Protein AF-A0A1E4RCQ0-F1 (afdb_monomer)

Mean predicted aligned error: 15.98 Å

Foldseek 3Di:
DCVVVLVVQCVVPCVPPVWSLVSVLVVDDDPLNVVSVPDPCRVPDPLVVSLVSCPVPPDLCNLVVLVVVLQPLACPVPQLVVSLVVLVVSLVVLVVVQVVCVSNVRDHPVVCPDQQNSVVSSLVRYDPVLNCQQQVPHHRPDGPVVSSVSRVVVPPPPPPDDPVRVVVVVVVVVVVVVVVVVVVVVVVVVVVVVVVVVVVVVPD

Radius of gyration: 33.23 Å; Cα contacts (8 Å, |Δi|>4): 106; chains: 1; bounding box: 76×45×106 Å

InterPro domains:
  IPR005162 Retrotransposon-derived protein PEG10, N-terminal capsid-like domain [PF03732] (26-95)

Solvent-accessible surface area (backbone atoms only — not comparable to full-atom values): 11959 Å² total; per-residue (Å²): 120,71,67,60,57,49,52,58,46,46,76,67,42,36,86,77,64,78,41,49,39,63,58,51,49,74,74,42,63,69,70,60,26,55,51,57,74,76,43,95,44,79,84,41,54,56,69,59,52,52,45,52,52,40,68,71,75,44,64,89,57,48,62,60,50,52,49,51,56,55,77,68,49,54,30,86,90,50,54,65,55,55,39,50,54,50,50,54,51,50,53,50,52,50,56,55,46,42,72,45,20,76,75,62,78,46,85,63,62,72,91,63,68,45,67,67,57,44,42,51,50,54,49,71,19,43,54,68,80,57,33,50,72,59,27,77,84,76,64,61,89,63,56,65,72,54,47,54,47,61,52,40,65,70,62,50,70,63,89,86,58,61,71,72,51,53,55,46,49,54,50,48,56,51,49,51,54,54,50,53,54,54,53,53,52,54,53,55,53,53,53,52,52,54,57,53,52,65,63,60,68,72,79,114

Sequence (204 aa):
MWILNVDNIIERTVKYYGNPYWVVLSLLKGEAERWLTRTSYQNASWHRIRESIVRRYVSSDYGLTLRREWNNLHQGRYSIYEYNMYTKKLLGKINVYEKFASKVGYTSLNLWLDENLIKRHYIMGLEEDYYLAVTDGVECPHPLEKIFKITGNRDMPQMGLSHRKWMSELELKGKSKSNRNRNRNRNRNRNRNRKRNRKRTKFY

Secondary structure (DSSP, 8-state):
-THHHHHHHHHHHHHHHS-HHHHHHHH--THHHHHHHTSS-TT--HHHHHHHHHHHHS-TTHHHHHHHHHHT---TTS-HHHHHHHHHHHHHHHHHHHHHHHHHT----GGG--HHHHHHHHHHTS-HHHHHHHHTTT---S-HHHHHHHHHHHS---TT--HHHHHHHHHHHHHHHHHHHHHHHHHHHHHHHHHHHHHHTT--

Structure (mmCIF, N/CA/C/O backbone):
data_AF-A0A1E4RCQ0-F1
#
_entry.id   AF-A0A1E4RCQ0-F1
#
loop_
_atom_site.group_PDB
_atom_site.id
_atom_site.type_symbol
_atom_site.label_atom_id
_atom_site.label_alt_id
_atom_site.label_comp_id
_atom_site.label_asym_id
_atom_site.label_entity_id
_atom_site.label_seq_id
_atom_site.pdbx_PDB_ins_code
_atom_site.Cartn_x
_atom_site.Cartn_y
_atom_site.Cartn_z
_atom_site.occupancy
_atom_site.B_iso_or_equiv
_atom_site.auth_seq_id
_atom_site.auth_comp_id
_atom_site.auth_asym_id
_atom_site.auth_atom_id
_atom_site.pdbx_PDB_model_num
ATOM 1 N N . MET A 1 1 ? 1.210 -5.424 -7.095 1.00 57.41 1 MET A N 1
ATOM 2 C CA . MET A 1 1 ? 1.755 -4.593 -8.191 1.00 57.41 1 MET A CA 1
ATOM 3 C C . MET A 1 1 ? 2.857 -5.401 -8.867 1.00 57.41 1 MET A C 1
ATOM 5 O O . MET A 1 1 ? 3.831 -5.729 -8.206 1.00 57.41 1 MET A O 1
ATOM 9 N N . TRP A 1 2 ? 2.662 -5.817 -10.120 1.00 67.38 2 TRP A N 1
ATOM 10 C CA . TRP A 1 2 ? 3.501 -6.813 -10.813 1.00 67.38 2 TRP A CA 1
ATOM 11 C C . TRP A 1 2 ? 4.934 -6.332 -11.102 1.00 67.38 2 TRP A C 1
ATOM 13 O O . TRP A 1 2 ? 5.862 -7.130 -11.132 1.00 67.38 2 TRP A O 1
ATOM 23 N N . ILE A 1 3 ? 5.137 -5.022 -11.218 1.00 66.00 3 ILE A N 1
ATOM 24 C CA . ILE A 1 3 ? 6.435 -4.422 -11.538 1.00 66.00 3 ILE A CA 1
ATOM 25 C C . ILE A 1 3 ? 7.494 -4.564 -10.428 1.00 66.00 3 ILE A C 1
ATOM 27 O O . ILE A 1 3 ? 8.682 -4.586 -10.723 1.00 66.00 3 ILE A O 1
ATOM 31 N N . LEU A 1 4 ? 7.086 -4.750 -9.165 1.00 64.56 4 LEU A N 1
ATOM 32 C CA . LEU A 1 4 ? 8.018 -5.091 -8.079 1.00 64.56 4 LEU A CA 1
ATOM 33 C C . LEU A 1 4 ? 8.523 -6.537 -8.185 1.00 64.56 4 LEU A C 1
ATOM 35 O O . LEU A 1 4 ? 9.650 -6.828 -7.796 1.00 64.56 4 LEU A O 1
ATOM 39 N N . ASN A 1 5 ? 7.712 -7.442 -8.744 1.00 70.75 5 ASN A N 1
ATOM 40 C CA . ASN A 1 5 ? 8.187 -8.785 -9.072 1.00 70.75 5 ASN A CA 1
ATOM 41 C C . ASN A 1 5 ? 9.190 -8.724 -10.228 1.00 70.75 5 ASN A C 1
ATOM 43 O O . ASN A 1 5 ? 10.167 -9.463 -10.208 1.00 70.75 5 ASN A O 1
ATOM 47 N N . VAL A 1 6 ? 8.987 -7.817 -11.189 1.00 70.25 6 VAL A N 1
ATOM 48 C CA . VAL A 1 6 ? 9.946 -7.570 -12.275 1.00 70.25 6 VAL A C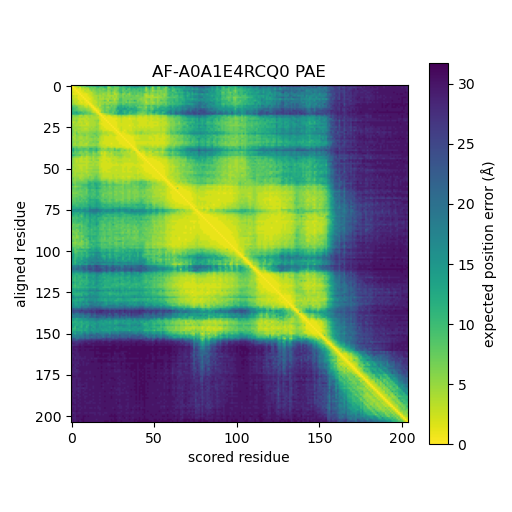A 1
ATOM 49 C C . VAL A 1 6 ? 11.262 -7.004 -11.728 1.00 70.25 6 VAL A C 1
ATOM 51 O O . VAL A 1 6 ? 12.306 -7.539 -12.081 1.00 70.25 6 VAL A O 1
ATOM 54 N N . ASP A 1 7 ? 11.226 -6.020 -10.815 1.00 72.75 7 ASP A N 1
ATOM 55 C CA . ASP A 1 7 ? 12.424 -5.503 -10.117 1.00 72.75 7 ASP A CA 1
ATOM 56 C C . ASP A 1 7 ? 13.220 -6.655 -9.457 1.00 72.75 7 ASP A C 1
ATOM 58 O O . ASP A 1 7 ? 14.408 -6.825 -9.729 1.00 72.75 7 ASP A O 1
ATOM 62 N N . ASN A 1 8 ? 12.552 -7.508 -8.667 1.00 75.62 8 ASN A N 1
ATOM 63 C CA . ASN A 1 8 ? 13.186 -8.650 -7.989 1.00 75.62 8 ASN A CA 1
ATOM 64 C C . ASN A 1 8 ? 13.766 -9.696 -8.954 1.00 75.62 8 ASN A C 1
ATOM 66 O O . ASN A 1 8 ? 14.801 -10.300 -8.668 1.00 75.62 8 ASN A O 1
ATOM 70 N N . ILE A 1 9 ? 13.082 -9.966 -10.070 1.00 78.38 9 ILE A N 1
ATOM 71 C CA . ILE A 1 9 ? 13.565 -10.921 -11.071 1.00 78.38 9 ILE A CA 1
ATOM 72 C C . ILE A 1 9 ? 14.803 -10.345 -11.753 1.00 78.38 9 ILE A C 1
ATOM 74 O O . ILE A 1 9 ? 15.819 -11.027 -11.800 1.00 78.38 9 ILE A O 1
ATOM 78 N N . ILE A 1 10 ? 14.760 -9.082 -12.180 1.00 77.44 10 ILE A N 1
ATOM 79 C CA . ILE A 1 10 ? 15.872 -8.390 -12.845 1.00 77.44 10 ILE A CA 1
ATOM 80 C C . ILE A 1 10 ? 17.123 -8.351 -11.972 1.00 77.44 10 ILE A C 1
ATOM 82 O O . ILE A 1 10 ? 18.204 -8.676 -12.462 1.00 77.44 10 ILE A O 1
ATOM 86 N N . GLU A 1 11 ? 16.995 -8.029 -10.682 1.00 75.75 11 GLU A N 1
ATOM 87 C CA . GLU A 1 11 ? 18.129 -8.049 -9.745 1.00 75.75 11 GLU A CA 1
ATOM 88 C C . GLU A 1 11 ? 18.811 -9.426 -9.675 1.00 75.75 11 GLU A C 1
ATOM 90 O O . GLU A 1 11 ? 20.030 -9.516 -9.501 1.00 75.75 11 GLU A O 1
ATOM 95 N N . ARG A 1 12 ? 18.044 -10.509 -9.855 1.00 76.38 12 ARG A N 1
ATOM 96 C CA . ARG A 1 12 ? 18.546 -11.889 -9.817 1.00 76.38 12 ARG A CA 1
ATOM 97 C C . ARG A 1 12 ? 19.059 -12.386 -11.167 1.00 76.38 12 ARG A C 1
ATOM 99 O O . ARG A 1 12 ? 20.006 -13.167 -11.186 1.00 76.38 12 ARG A O 1
ATOM 106 N N . THR A 1 13 ? 18.457 -11.968 -12.281 1.00 74.00 13 THR A N 1
ATOM 107 C CA . THR A 1 13 ? 18.717 -12.551 -13.609 1.00 74.00 13 THR A CA 1
ATOM 108 C C . THR A 1 13 ? 19.579 -11.695 -14.527 1.00 74.00 13 THR A C 1
ATOM 110 O O . THR A 1 13 ? 20.232 -12.260 -15.400 1.00 74.00 13 THR A O 1
ATOM 113 N N . VAL A 1 14 ? 19.687 -10.375 -14.338 1.00 67.81 14 VAL A N 1
ATOM 114 C CA . VAL A 1 14 ? 20.529 -9.530 -15.218 1.00 67.81 14 VAL A CA 1
ATOM 115 C C . VAL A 1 14 ? 21.993 -9.967 -15.218 1.00 67.81 14 VAL A C 1
ATOM 117 O O . VAL A 1 14 ? 22.639 -9.903 -16.261 1.00 67.81 14 VAL A O 1
ATOM 120 N N . LYS A 1 15 ? 22.488 -10.511 -14.097 1.00 68.25 15 LYS A N 1
ATOM 121 C CA . LYS A 1 15 ? 23.837 -11.097 -14.007 1.00 68.25 15 LYS A CA 1
ATOM 122 C C . LYS A 1 15 ? 24.081 -12.235 -15.010 1.00 68.25 15 LYS A C 1
ATOM 124 O O . LYS A 1 15 ? 25.227 -12.476 -15.359 1.00 68.25 15 LYS A O 1
ATOM 129 N N . TYR A 1 16 ? 23.024 -12.909 -15.466 1.00 65.56 16 TYR A N 1
ATOM 130 C CA . TYR A 1 16 ? 23.096 -14.076 -16.351 1.00 65.56 16 TYR A CA 1
ATOM 131 C C . TYR A 1 16 ? 22.657 -13.779 -17.789 1.00 65.56 16 TYR A C 1
ATOM 133 O O . TYR A 1 16 ? 23.158 -14.400 -18.718 1.00 65.56 16 TYR A O 1
ATOM 141 N N . TYR A 1 17 ? 21.737 -12.831 -17.986 1.00 63.06 17 TYR A N 1
ATOM 142 C CA . TYR A 1 17 ? 21.175 -12.514 -19.307 1.00 63.06 17 TYR A CA 1
ATOM 143 C C . TYR A 1 17 ? 21.857 -11.329 -20.004 1.00 63.06 17 TYR A C 1
ATOM 145 O O . TYR A 1 17 ? 21.567 -11.058 -21.168 1.00 63.06 17 TYR A O 1
ATOM 153 N N . GLY A 1 18 ? 22.728 -10.590 -19.308 1.00 71.00 18 GLY A N 1
ATOM 154 C CA . GLY A 1 18 ? 23.515 -9.478 -19.856 1.00 71.00 18 GLY A CA 1
ATOM 155 C C . GLY A 1 18 ? 22.715 -8.212 -20.192 1.00 71.00 18 GLY A C 1
ATOM 156 O O . GLY A 1 18 ? 23.258 -7.115 -20.103 1.00 71.00 18 GLY A O 1
ATOM 157 N N . ASN A 1 19 ? 21.423 -8.328 -20.523 1.00 82.44 19 ASN A N 1
ATOM 158 C CA . ASN A 1 19 ? 20.580 -7.205 -20.917 1.00 82.44 19 ASN A CA 1
ATOM 159 C C . ASN A 1 19 ? 19.181 -7.259 -20.258 1.00 82.44 19 ASN A C 1
ATOM 161 O O . ASN A 1 19 ? 18.440 -8.229 -20.455 1.00 82.44 19 ASN A O 1
ATOM 165 N N . PRO A 1 20 ? 18.780 -6.215 -19.504 1.00 83.69 20 PRO A N 1
ATOM 166 C CA . PRO A 1 20 ? 17.484 -6.163 -18.828 1.00 83.69 20 PRO A CA 1
ATOM 167 C C . PRO A 1 20 ? 16.285 -6.157 -19.786 1.00 83.69 20 PRO A C 1
ATOM 169 O O . PRO A 1 20 ? 15.208 -6.598 -19.391 1.00 83.69 20 PRO A O 1
ATOM 172 N N . TYR A 1 21 ? 16.445 -5.704 -21.034 1.00 86.69 21 TYR A N 1
ATOM 173 C CA . TYR A 1 21 ? 15.373 -5.685 -22.030 1.00 86.69 21 TYR A CA 1
ATOM 174 C C . TYR A 1 21 ? 14.791 -7.079 -22.281 1.00 86.69 21 TYR A C 1
ATOM 176 O O . TYR A 1 21 ? 13.578 -7.259 -22.197 1.00 86.69 21 TYR A O 1
ATOM 184 N N . TRP A 1 22 ? 15.648 -8.073 -22.532 1.00 85.31 22 TRP A N 1
ATOM 185 C CA . TRP A 1 22 ? 15.212 -9.439 -22.836 1.00 85.31 22 TRP A CA 1
ATOM 186 C C . TRP A 1 22 ? 14.525 -10.101 -21.645 1.00 85.31 22 TRP A C 1
ATOM 188 O O . TRP A 1 22 ? 13.509 -10.776 -21.808 1.00 85.31 22 TRP A O 1
ATOM 198 N N . VAL A 1 23 ? 15.034 -9.840 -20.437 1.00 84.94 23 VAL A N 1
ATOM 199 C CA . VAL A 1 23 ? 14.410 -10.306 -19.195 1.00 84.94 23 VAL A CA 1
ATOM 200 C C . VAL A 1 23 ? 13.004 -9.728 -19.072 1.00 84.94 23 VAL A C 1
ATOM 202 O O . VAL A 1 23 ? 12.052 -10.482 -18.898 1.00 84.94 23 VAL A O 1
ATOM 205 N N . VAL A 1 24 ? 12.844 -8.410 -19.217 1.00 85.25 24 VAL A N 1
ATOM 206 C CA . VAL A 1 24 ? 11.529 -7.761 -19.128 1.00 85.25 24 VAL A CA 1
ATOM 207 C C . VAL A 1 24 ? 10.592 -8.289 -20.204 1.00 85.25 24 VAL A C 1
ATOM 209 O O . VAL A 1 24 ? 9.465 -8.651 -19.884 1.00 85.25 24 VAL A O 1
ATOM 212 N N . LEU A 1 25 ? 11.054 -8.373 -21.454 1.00 86.12 25 LEU A N 1
ATOM 213 C CA . LEU A 1 25 ? 10.245 -8.838 -22.575 1.00 86.12 25 LEU A CA 1
ATOM 214 C C . LEU A 1 25 ? 9.676 -10.238 -22.320 1.00 86.12 25 LEU A C 1
ATOM 216 O O . LEU A 1 25 ? 8.486 -10.439 -22.531 1.00 86.12 25 LEU A O 1
ATOM 220 N N . SER A 1 26 ? 10.479 -11.154 -21.767 1.00 84.94 26 SER A N 1
ATOM 221 C CA . SER A 1 26 ? 10.030 -12.511 -21.413 1.00 84.94 26 SER A CA 1
ATOM 222 C C . SER A 1 26 ? 8.959 -12.562 -20.311 1.00 84.94 26 SER A C 1
ATOM 224 O O . SER A 1 26 ? 8.233 -13.549 -20.191 1.00 84.94 26 SER A O 1
ATOM 226 N N . LEU A 1 27 ? 8.853 -11.507 -19.494 1.00 83.81 27 LEU A N 1
ATOM 227 C CA . LEU A 1 27 ? 7.888 -11.403 -18.396 1.00 83.81 27 LEU A CA 1
ATOM 228 C C . LEU A 1 27 ? 6.578 -10.725 -18.819 1.00 83.81 27 LEU A C 1
ATOM 230 O O . LEU A 1 27 ? 5.570 -10.857 -18.120 1.00 83.81 27 LEU A O 1
ATOM 234 N N . LEU A 1 28 ? 6.582 -9.983 -19.929 1.00 84.19 28 LEU A N 1
ATOM 235 C CA . LEU A 1 28 ? 5.386 -9.339 -20.466 1.00 84.19 28 LEU A CA 1
ATOM 236 C C . LEU A 1 28 ? 4.590 -10.314 -21.327 1.00 84.19 28 LEU A C 1
ATOM 238 O O . LEU A 1 28 ? 5.132 -11.237 -21.919 1.00 84.19 28 LEU A O 1
ATOM 242 N N . LYS A 1 29 ? 3.278 -10.085 -21.410 1.00 83.00 29 LYS A N 1
ATOM 243 C CA . LYS A 1 29 ? 2.391 -10.808 -22.325 1.00 83.00 29 LYS A CA 1
ATOM 244 C C . LYS A 1 29 ? 1.436 -9.839 -23.009 1.00 83.00 29 LYS A C 1
ATOM 246 O O . LYS A 1 29 ? 1.039 -8.825 -22.426 1.00 83.00 29 LYS A O 1
ATOM 251 N N . GLY A 1 30 ? 1.028 -10.167 -24.231 1.00 88.38 30 GLY A N 1
ATOM 252 C CA . GLY A 1 30 ? -0.100 -9.517 -24.902 1.00 88.38 30 GLY A CA 1
ATOM 253 C C . GLY A 1 30 ? 0.189 -8.080 -25.346 1.00 88.38 30 GLY A C 1
ATOM 254 O O . GLY A 1 30 ? 1.049 -7.839 -26.189 1.00 88.38 30 GLY A O 1
ATOM 255 N N . GLU A 1 31 ? -0.584 -7.102 -24.864 1.00 86.50 31 GLU A N 1
ATOM 256 C CA . GLU A 1 31 ? -0.406 -5.693 -25.261 1.00 86.50 31 GLU A CA 1
ATOM 257 C C . GLU A 1 31 ? 0.922 -5.108 -24.761 1.00 86.50 31 GLU A C 1
ATOM 259 O O . GLU A 1 31 ? 1.602 -4.400 -25.504 1.00 86.50 31 GLU A O 1
ATOM 264 N N . ALA A 1 32 ? 1.330 -5.452 -23.536 1.00 84.56 32 ALA A N 1
ATOM 265 C CA . ALA A 1 32 ? 2.554 -4.929 -22.939 1.00 84.56 32 ALA A CA 1
ATOM 266 C C . ALA A 1 32 ? 3.816 -5.413 -23.657 1.00 84.56 32 ALA A C 1
ATOM 268 O O . ALA A 1 32 ? 4.734 -4.628 -23.890 1.00 84.56 32 ALA A O 1
ATOM 269 N N . GLU A 1 33 ? 3.820 -6.678 -24.068 1.00 88.81 33 GLU A N 1
ATOM 270 C CA . GLU A 1 33 ? 4.873 -7.272 -24.889 1.00 88.81 33 GLU A CA 1
ATOM 271 C C . GLU A 1 33 ? 4.953 -6.581 -26.256 1.00 88.81 33 GLU A C 1
ATOM 273 O O . GLU A 1 33 ? 6.000 -6.048 -26.624 1.00 88.81 33 GLU A O 1
ATOM 278 N N . ARG A 1 34 ? 3.819 -6.476 -26.969 1.00 90.12 34 ARG A N 1
ATOM 279 C CA . ARG A 1 34 ? 3.751 -5.801 -28.277 1.00 90.12 34 ARG A CA 1
ATOM 280 C C . ARG A 1 34 ? 4.237 -4.356 -28.204 1.00 90.12 34 ARG A C 1
ATOM 282 O O . ARG A 1 34 ? 4.975 -3.910 -29.078 1.00 90.12 34 ARG A O 1
ATOM 289 N N . TRP A 1 35 ? 3.862 -3.623 -27.162 1.00 91.38 35 TRP A N 1
ATOM 290 C CA . TRP A 1 35 ? 4.359 -2.267 -26.951 1.00 91.38 35 TRP A CA 1
ATOM 291 C C . TRP A 1 35 ? 5.883 -2.229 -26.739 1.00 91.38 35 TRP A C 1
ATOM 293 O O . TRP A 1 35 ? 6.563 -1.423 -27.380 1.00 91.38 35 TRP A O 1
ATOM 303 N N . LEU A 1 36 ? 6.435 -3.119 -25.906 1.00 88.44 36 LEU A N 1
ATOM 304 C CA . LEU A 1 36 ? 7.876 -3.160 -25.636 1.00 88.44 36 LEU A CA 1
ATOM 305 C C . LEU A 1 36 ? 8.696 -3.575 -26.874 1.00 88.44 36 LEU A C 1
ATOM 307 O O . LEU A 1 36 ? 9.787 -3.057 -27.095 1.00 88.44 36 LEU A O 1
ATOM 311 N N . THR A 1 37 ? 8.168 -4.464 -27.724 1.00 88.56 37 THR A N 1
ATOM 312 C CA . THR A 1 37 ? 8.824 -4.838 -28.997 1.00 88.56 37 THR A CA 1
ATOM 313 C C . THR A 1 37 ? 8.855 -3.706 -30.022 1.00 88.56 37 THR A C 1
ATOM 315 O O . THR A 1 37 ? 9.773 -3.635 -30.831 1.00 88.56 37 THR A O 1
ATOM 318 N N . ARG A 1 38 ? 7.871 -2.799 -29.984 1.00 88.50 38 ARG A N 1
ATOM 319 C CA . ARG A 1 38 ? 7.764 -1.654 -30.907 1.00 88.50 38 ARG A CA 1
ATOM 320 C C . ARG A 1 38 ? 8.544 -0.430 -30.439 1.00 88.50 38 ARG A C 1
ATOM 322 O O . ARG A 1 38 ? 8.577 0.578 -31.137 1.00 88.50 38 ARG A O 1
ATOM 329 N N . THR A 1 39 ? 9.134 -0.492 -29.251 1.00 83.25 39 THR A N 1
ATOM 330 C CA . THR A 1 39 ? 9.911 0.599 -28.669 1.00 83.25 39 THR A CA 1
ATOM 331 C C . THR A 1 39 ? 11.401 0.274 -28.714 1.00 83.25 39 THR A C 1
ATOM 333 O O . THR A 1 39 ? 11.825 -0.862 -28.509 1.00 83.25 39 THR A O 1
ATOM 336 N N . SER A 1 40 ? 12.227 1.284 -28.984 1.00 81.38 40 SER A N 1
ATOM 337 C CA . SER A 1 40 ? 13.683 1.167 -29.137 1.00 81.38 40 SER A CA 1
ATOM 338 C C . SER A 1 40 ? 14.412 1.103 -27.784 1.00 81.38 40 SER A C 1
ATOM 340 O O . SER A 1 40 ? 15.320 1.882 -27.497 1.00 81.38 40 SER A O 1
ATOM 342 N N . TYR A 1 41 ? 14.014 0.154 -26.930 1.00 87.38 41 TYR A N 1
ATOM 343 C CA . TYR A 1 41 ? 14.587 -0.052 -25.593 1.00 87.38 41 TYR A CA 1
ATOM 344 C C . TYR A 1 41 ? 15.606 -1.194 -25.506 1.00 87.38 41 TYR A C 1
ATOM 346 O O . TYR A 1 41 ? 16.089 -1.483 -24.415 1.00 87.38 41 TYR A O 1
ATOM 354 N N . GLN A 1 42 ? 15.968 -1.820 -26.627 1.00 83.88 42 GLN A N 1
ATOM 355 C CA . GLN A 1 42 ? 16.894 -2.960 -26.654 1.00 83.88 42 GLN A CA 1
ATOM 356 C C . GLN A 1 42 ? 18.233 -2.669 -25.963 1.00 83.88 42 GLN A C 1
ATOM 358 O O . GLN A 1 42 ? 18.782 -3.559 -25.334 1.00 83.88 42 GLN A O 1
ATOM 363 N N . ASN A 1 43 ? 18.718 -1.425 -26.000 1.00 84.88 43 ASN A N 1
ATOM 364 C CA . ASN A 1 43 ? 19.963 -1.006 -25.338 1.00 84.88 43 ASN A CA 1
ATOM 365 C C . ASN A 1 43 ? 19.723 -0.096 -24.122 1.00 84.88 43 ASN A C 1
ATOM 367 O O . ASN A 1 43 ? 20.641 0.560 -23.631 1.00 84.88 43 ASN A O 1
ATOM 371 N N . ALA A 1 44 ? 18.478 0.015 -23.659 1.00 85.62 44 ALA A N 1
ATOM 372 C CA . ALA A 1 44 ? 18.139 0.882 -22.545 1.00 85.62 44 ALA A CA 1
ATOM 373 C C . ALA A 1 44 ? 18.467 0.215 -21.204 1.00 85.62 44 ALA A C 1
ATOM 375 O O . ALA A 1 44 ? 18.297 -0.989 -21.017 1.00 85.62 44 ALA A O 1
ATOM 376 N N . SER A 1 45 ? 18.890 1.026 -20.233 1.00 86.06 45 SER A N 1
ATOM 377 C CA . SER A 1 45 ? 19.036 0.565 -18.855 1.00 86.06 45 SER A CA 1
ATOM 378 C C . SER A 1 45 ? 17.683 0.134 -18.284 1.00 86.06 45 SER A C 1
ATOM 380 O O . SER A 1 45 ? 16.635 0.662 -18.673 1.00 86.06 45 SER A O 1
ATOM 382 N N . TRP A 1 46 ? 17.699 -0.775 -17.300 1.00 84.12 46 TRP A N 1
ATOM 383 C CA . TRP A 1 46 ? 16.475 -1.182 -16.601 1.00 84.12 46 TRP A CA 1
ATOM 384 C C . TRP A 1 46 ? 15.685 0.031 -16.098 1.00 84.12 46 TRP A C 1
ATOM 386 O O . TRP A 1 46 ? 14.477 0.100 -16.286 1.00 84.12 46 TRP A O 1
ATOM 396 N N . HIS A 1 47 ? 16.375 1.026 -15.540 1.00 82.81 47 HIS A N 1
ATOM 397 C CA . HIS A 1 47 ? 15.756 2.251 -15.042 1.00 82.81 47 HIS A CA 1
ATOM 398 C C . HIS A 1 47 ? 14.869 2.940 -16.094 1.00 82.81 47 HIS A C 1
ATOM 400 O O . HIS A 1 47 ? 13.714 3.257 -15.811 1.00 82.81 47 HIS A O 1
ATOM 406 N N . ARG A 1 48 ? 15.367 3.086 -17.328 1.00 84.56 48 ARG A N 1
ATOM 407 C CA . ARG A 1 48 ? 14.639 3.737 -18.427 1.00 84.56 48 ARG A CA 1
ATOM 408 C C . ARG A 1 48 ? 13.455 2.899 -18.924 1.00 84.56 48 ARG A C 1
ATOM 410 O O . ARG A 1 48 ? 12.393 3.447 -19.229 1.00 84.56 48 ARG A O 1
ATOM 417 N N . ILE A 1 49 ? 13.616 1.575 -18.985 1.00 86.12 49 ILE A N 1
ATOM 418 C CA . ILE A 1 49 ? 12.535 0.642 -19.350 1.00 86.12 49 ILE A CA 1
ATOM 419 C C . ILE A 1 49 ? 11.423 0.695 -18.296 1.00 86.12 49 ILE A C 1
ATOM 421 O O . ILE A 1 49 ? 10.249 0.868 -18.627 1.00 86.12 49 ILE A O 1
ATOM 425 N N . ARG A 1 50 ? 11.805 0.611 -17.019 1.00 81.31 50 ARG A N 1
ATOM 426 C CA . ARG A 1 50 ? 10.921 0.677 -15.851 1.00 81.31 50 ARG A CA 1
ATOM 427 C C . ARG A 1 50 ? 10.107 1.962 -15.833 1.00 81.31 50 ARG A C 1
ATOM 429 O O . ARG A 1 50 ? 8.886 1.896 -15.743 1.00 81.31 50 ARG A O 1
ATOM 436 N N . GLU A 1 51 ? 10.762 3.114 -15.958 1.00 81.25 51 GLU A N 1
ATOM 437 C CA . GLU A 1 51 ? 10.098 4.419 -16.033 1.00 81.25 51 GLU A CA 1
ATOM 438 C C . GLU A 1 51 ? 9.047 4.460 -17.151 1.00 81.25 51 GLU A C 1
ATOM 440 O O . GLU A 1 51 ? 7.919 4.899 -16.931 1.00 81.25 51 GLU A O 1
ATOM 445 N N . SER A 1 52 ? 9.384 3.936 -18.328 1.00 84.56 52 SER A N 1
ATOM 446 C CA . SER A 1 52 ? 8.495 3.959 -19.493 1.00 84.56 52 SER A CA 1
ATOM 447 C C . SER A 1 52 ? 7.278 3.042 -19.328 1.00 84.56 52 SER A C 1
ATOM 449 O O . SER A 1 52 ? 6.162 3.434 -19.671 1.00 84.56 52 SER A O 1
ATOM 451 N N . ILE A 1 53 ? 7.464 1.849 -18.747 1.00 82.94 53 ILE A N 1
ATOM 452 C CA . ILE A 1 53 ? 6.357 0.947 -18.380 1.00 82.94 53 ILE A CA 1
ATOM 453 C C . ILE A 1 53 ? 5.420 1.655 -17.400 1.00 82.94 53 ILE A C 1
ATOM 455 O O . ILE A 1 53 ? 4.200 1.589 -17.530 1.00 82.94 53 ILE A O 1
ATOM 459 N N . VAL A 1 54 ? 5.978 2.359 -16.423 1.00 77.88 54 VAL A N 1
ATOM 460 C CA . VAL A 1 54 ? 5.194 2.977 -15.348 1.00 77.88 54 VAL A CA 1
ATOM 461 C C . VAL A 1 54 ? 4.392 4.143 -15.864 1.00 77.88 54 VAL A C 1
ATOM 463 O O . VAL A 1 54 ? 3.188 4.168 -15.647 1.00 77.88 54 VAL A O 1
ATOM 466 N N . ARG A 1 55 ? 5.018 5.035 -16.633 1.00 78.38 55 ARG A N 1
ATOM 467 C CA . ARG A 1 55 ? 4.313 6.141 -17.287 1.00 78.38 55 ARG A CA 1
ATOM 468 C C . ARG A 1 55 ? 3.161 5.664 -18.169 1.00 78.38 55 ARG A C 1
ATOM 470 O O . ARG A 1 55 ? 2.184 6.385 -18.324 1.00 78.38 55 ARG A O 1
ATOM 477 N N . ARG A 1 56 ? 3.268 4.462 -18.746 1.00 83.06 56 ARG A N 1
ATOM 478 C CA . ARG A 1 56 ? 2.227 3.889 -19.604 1.00 83.06 56 ARG A CA 1
ATOM 479 C C . ARG A 1 56 ? 1.095 3.213 -18.831 1.00 83.06 56 ARG A C 1
ATOM 481 O O . ARG A 1 56 ? -0.057 3.363 -19.218 1.00 83.06 56 ARG A O 1
ATOM 488 N N . TYR A 1 57 ? 1.412 2.429 -17.801 1.00 80.19 57 TYR A N 1
ATOM 489 C CA . TYR A 1 57 ? 0.439 1.542 -17.143 1.00 80.19 57 TYR A CA 1
ATOM 490 C C . TYR A 1 57 ? 0.005 2.000 -15.750 1.00 80.19 57 TYR A C 1
ATOM 492 O O . TYR A 1 57 ? -0.945 1.449 -15.195 1.00 80.19 57 TYR A O 1
ATOM 500 N N . VAL A 1 58 ? 0.687 2.980 -15.163 1.00 76.31 58 VAL A N 1
ATOM 501 C CA . VAL A 1 58 ? 0.297 3.603 -13.899 1.00 76.31 58 VAL A CA 1
ATOM 502 C C . VAL A 1 58 ? -0.221 4.995 -14.215 1.00 76.31 58 VAL A C 1
ATOM 504 O O . VAL A 1 58 ? 0.503 5.827 -14.753 1.00 76.31 58 VAL A O 1
ATOM 507 N N . SER A 1 59 ? -1.486 5.245 -13.876 1.00 77.25 59 SER A N 1
ATOM 508 C CA . SER A 1 59 ? -2.070 6.579 -14.017 1.00 77.25 59 SER A CA 1
ATOM 509 C C . SER A 1 59 ? -1.241 7.604 -13.238 1.00 77.25 59 SER A C 1
ATOM 511 O O . SER A 1 59 ? -0.868 7.348 -12.089 1.00 77.25 59 SER A O 1
ATOM 513 N N . SER A 1 60 ? -0.994 8.772 -13.838 1.00 75.81 60 SER A N 1
ATOM 514 C CA . SER A 1 60 ? -0.347 9.910 -13.167 1.00 75.81 60 SER A CA 1
ATOM 515 C C . SER A 1 60 ? -1.058 10.295 -11.871 1.00 75.81 60 SER A C 1
ATOM 517 O O . SER A 1 60 ? -0.422 10.701 -10.901 1.00 75.81 60 SER A O 1
ATOM 519 N N . ASP A 1 61 ? -2.371 10.080 -11.832 1.00 81.06 61 ASP A N 1
ATOM 520 C CA . ASP A 1 61 ? -3.236 10.480 -10.727 1.00 81.06 61 ASP A CA 1
ATOM 521 C C . ASP A 1 61 ? -3.406 9.358 -9.697 1.00 81.06 61 ASP A C 1
ATOM 523 O O . ASP A 1 61 ? -4.174 9.486 -8.740 1.00 81.06 61 ASP A O 1
ATOM 527 N N . TYR A 1 62 ? -2.700 8.235 -9.860 1.00 82.88 62 TYR A N 1
ATOM 528 C CA . TYR A 1 62 ? -2.812 7.099 -8.950 1.00 82.88 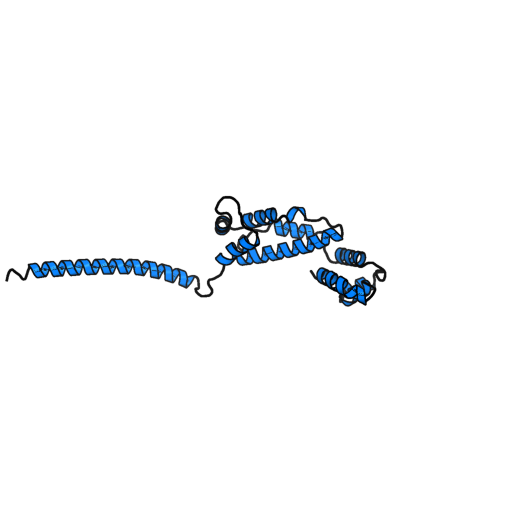62 TYR A CA 1
ATOM 529 C C . TYR A 1 62 ? -2.400 7.476 -7.519 1.00 82.88 62 TYR A C 1
ATOM 531 O O . TYR A 1 62 ? -3.090 7.110 -6.570 1.00 82.88 62 TYR A O 1
ATOM 539 N N . GLY A 1 63 ? -1.355 8.297 -7.350 1.00 82.06 63 GLY A N 1
ATOM 540 C CA . GLY A 1 63 ? -0.973 8.833 -6.038 1.00 82.06 63 GLY A CA 1
ATOM 541 C C . GLY A 1 63 ? -2.071 9.696 -5.402 1.00 82.06 63 GLY A C 1
ATOM 542 O O . GLY A 1 63 ? -2.395 9.524 -4.227 1.00 82.06 63 GLY A O 1
ATOM 543 N N . LEU A 1 64 ? -2.714 10.571 -6.188 1.00 83.62 64 LEU A N 1
ATOM 544 C CA . LEU A 1 64 ? -3.858 11.375 -5.733 1.00 83.62 64 LEU A CA 1
ATOM 545 C C . LEU A 1 64 ? -5.064 10.502 -5.371 1.00 83.62 64 LEU A C 1
ATOM 547 O O . LEU A 1 64 ? -5.758 10.784 -4.396 1.00 83.62 64 LEU A O 1
ATOM 551 N N . THR A 1 65 ? -5.291 9.429 -6.127 1.00 87.06 65 THR A N 1
ATOM 552 C CA . THR A 1 65 ? -6.355 8.452 -5.865 1.00 87.06 65 THR A CA 1
ATOM 553 C C . THR A 1 65 ? -6.123 7.752 -4.530 1.00 87.06 65 THR A C 1
ATOM 555 O O . THR A 1 65 ? -7.018 7.741 -3.689 1.00 87.06 65 THR A O 1
ATOM 558 N N . LEU A 1 66 ? -4.902 7.264 -4.283 1.00 87.81 66 LEU A N 1
ATOM 559 C CA . LEU A 1 66 ? -4.530 6.654 -3.004 1.00 87.81 66 LEU A CA 1
ATOM 560 C C . LEU A 1 66 ? -4.672 7.637 -1.835 1.00 87.81 66 LEU A C 1
ATOM 562 O O . LEU A 1 66 ? -5.164 7.257 -0.776 1.00 87.81 66 LEU A O 1
ATOM 566 N N . ARG A 1 67 ? -4.303 8.909 -2.030 1.00 84.06 67 ARG A N 1
ATOM 567 C CA . ARG A 1 67 ? -4.475 9.956 -1.012 1.00 84.06 67 ARG A CA 1
ATOM 568 C C . ARG A 1 67 ? -5.946 10.216 -0.691 1.00 84.06 67 ARG A C 1
ATOM 570 O O . ARG A 1 67 ? -6.296 10.366 0.474 1.00 84.06 67 ARG A O 1
ATOM 577 N N . ARG A 1 68 ? -6.814 10.265 -1.704 1.00 87.31 68 ARG A N 1
ATOM 578 C CA . ARG A 1 68 ? -8.264 10.411 -1.497 1.00 87.31 68 ARG A CA 1
ATOM 579 C C . ARG A 1 68 ? -8.850 9.189 -0.791 1.00 87.31 68 ARG A C 1
ATOM 581 O O . ARG A 1 68 ? -9.614 9.364 0.151 1.00 87.31 68 ARG A O 1
ATOM 588 N N . GLU A 1 69 ? -8.463 7.977 -1.199 1.00 89.25 69 GLU A N 1
ATOM 589 C CA . GLU A 1 69 ? -8.852 6.736 -0.509 1.00 89.25 69 GLU A CA 1
ATOM 590 C C . GLU A 1 69 ? -8.421 6.762 0.965 1.00 89.25 69 GLU A C 1
ATOM 592 O O . GLU A 1 69 ? -9.204 6.376 1.828 1.00 89.25 69 GLU A O 1
ATOM 597 N N . TRP A 1 70 ? -7.210 7.248 1.257 1.00 89.69 70 TRP A N 1
ATOM 598 C CA . TRP A 1 70 ? -6.702 7.376 2.622 1.00 89.69 70 TRP A CA 1
ATOM 599 C C . TRP A 1 70 ? -7.484 8.407 3.432 1.00 89.69 70 TRP A C 1
ATOM 601 O O . TRP A 1 70 ? -7.981 8.091 4.505 1.00 89.69 70 TRP A O 1
ATOM 611 N N . ASN A 1 71 ? -7.666 9.621 2.915 1.00 86.62 71 ASN A N 1
ATOM 612 C CA . ASN A 1 71 ? -8.361 10.686 3.642 1.00 86.62 71 ASN A CA 1
ATOM 613 C C . ASN A 1 71 ? -9.827 10.349 3.944 1.00 86.62 71 ASN A C 1
ATOM 615 O O . ASN A 1 71 ? -10.347 10.774 4.969 1.00 86.62 71 ASN A O 1
ATOM 619 N N . ASN A 1 72 ? -10.468 9.564 3.078 1.00 88.75 72 ASN A N 1
ATOM 620 C CA . ASN A 1 72 ? -11.848 9.113 3.254 1.00 88.75 72 ASN A CA 1
ATOM 621 C C . ASN A 1 72 ? -11.950 7.797 4.047 1.00 88.75 72 ASN A C 1
ATOM 623 O O . ASN A 1 72 ? -13.036 7.223 4.159 1.00 88.75 72 ASN A O 1
ATOM 627 N N . LEU A 1 73 ? -10.834 7.277 4.564 1.00 88.94 73 LEU A N 1
ATOM 628 C CA . LEU A 1 73 ? -10.801 6.035 5.321 1.00 88.94 73 LEU A CA 1
ATOM 629 C C . LEU A 1 73 ? -11.410 6.239 6.712 1.00 88.94 73 LEU A C 1
ATOM 631 O O . LEU A 1 73 ? -10.820 6.867 7.583 1.00 88.94 73 LEU A O 1
ATOM 635 N N . HIS A 1 74 ? -12.567 5.633 6.928 1.00 90.50 74 HIS A N 1
ATOM 636 C CA . HIS A 1 74 ? -13.302 5.615 8.188 1.00 90.50 74 HIS A CA 1
ATOM 637 C C . HIS A 1 74 ? -13.996 4.254 8.311 1.00 90.50 74 HIS A C 1
ATOM 639 O O . HIS A 1 74 ? -14.322 3.637 7.292 1.00 90.50 74 HIS A O 1
ATOM 645 N N . GLN A 1 75 ? -14.181 3.762 9.535 1.00 85.12 75 GLN A N 1
ATOM 646 C CA . GLN A 1 75 ? -14.821 2.475 9.799 1.00 85.12 75 GLN A CA 1
ATOM 647 C C . GLN A 1 75 ? -16.265 2.499 9.292 1.00 85.12 75 GLN A C 1
ATOM 649 O O . GLN A 1 75 ? -16.685 1.581 8.590 1.00 85.12 75 GLN A O 1
ATOM 654 N N . GLY A 1 76 ? -17.000 3.584 9.554 1.00 85.31 76 GLY A N 1
ATOM 655 C CA . GLY A 1 76 ? -18.350 3.779 9.030 1.00 85.31 76 GLY A CA 1
ATOM 656 C C . GLY A 1 76 ? -19.259 2.599 9.375 1.00 85.31 76 GLY A C 1
ATOM 657 O O . GLY A 1 76 ? -19.479 2.317 10.538 1.00 85.31 76 GLY A O 1
ATOM 658 N N . ARG A 1 77 ? -19.786 1.903 8.361 1.00 80.69 77 ARG A N 1
ATOM 659 C CA . ARG A 1 77 ? -20.655 0.721 8.545 1.00 80.69 77 ARG A CA 1
ATOM 660 C C . ARG A 1 77 ? -19.915 -0.620 8.468 1.00 80.69 77 ARG A C 1
ATOM 662 O O . ARG A 1 77 ? -20.562 -1.663 8.522 1.00 80.69 77 ARG A O 1
ATOM 669 N N . TYR A 1 78 ? -18.603 -0.605 8.248 1.00 81.25 78 TYR A N 1
ATOM 670 C CA . TYR A 1 78 ? -17.812 -1.823 8.106 1.00 81.25 78 TYR A CA 1
ATOM 671 C C . TYR A 1 78 ? -17.507 -2.431 9.475 1.00 81.25 78 TYR A C 1
ATOM 673 O O . TYR A 1 78 ? -17.318 -1.712 10.460 1.00 81.25 78 TYR A O 1
ATOM 681 N N . SER A 1 79 ? -17.402 -3.761 9.525 1.00 86.31 79 SER A N 1
ATOM 682 C CA . SER A 1 79 ? -16.838 -4.430 10.703 1.00 86.31 79 SER A CA 1
ATOM 683 C C . SER A 1 79 ? -15.400 -3.957 10.940 1.00 86.31 79 SER A C 1
ATOM 685 O O . SER A 1 79 ? -14.691 -3.580 9.996 1.00 86.31 79 SER A O 1
ATOM 687 N N . ILE A 1 80 ? -14.926 -3.994 12.187 1.00 85.25 80 ILE A N 1
ATOM 688 C CA . ILE A 1 80 ? -13.557 -3.559 12.477 1.00 85.25 80 ILE A CA 1
ATOM 689 C C . ILE A 1 80 ? -12.538 -4.517 11.833 1.00 85.25 80 ILE A C 1
ATOM 691 O O . ILE A 1 80 ? -11.455 -4.092 11.423 1.00 85.25 80 ILE A O 1
ATOM 695 N N . TYR A 1 81 ? -12.898 -5.789 11.624 1.00 84.44 81 TYR A N 1
ATOM 696 C CA . TYR A 1 81 ? -12.113 -6.717 10.806 1.00 84.44 81 TYR A CA 1
ATOM 697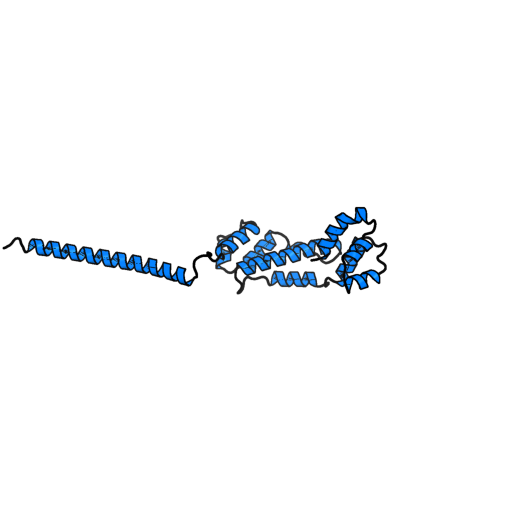 C C . TYR A 1 81 ? -11.944 -6.245 9.350 1.00 84.44 81 TYR A C 1
ATOM 699 O O . TYR A 1 81 ? -10.816 -6.188 8.847 1.00 84.44 81 TYR A O 1
ATOM 707 N N . GLU A 1 82 ? -13.038 -5.892 8.669 1.00 83.56 82 GLU A N 1
ATOM 708 C CA . GLU A 1 82 ? -13.000 -5.403 7.283 1.00 83.56 82 GLU A CA 1
ATOM 709 C C . GLU A 1 82 ? -12.241 -4.083 7.180 1.00 83.56 82 GLU A C 1
ATOM 711 O O . GLU A 1 82 ? -11.403 -3.919 6.288 1.00 83.56 82 GLU A O 1
ATOM 716 N N . TYR A 1 83 ? -12.467 -3.179 8.135 1.00 88.19 83 TYR A N 1
ATOM 717 C CA . TYR A 1 83 ? -11.749 -1.915 8.224 1.00 88.19 83 TYR A CA 1
ATOM 718 C C . TYR A 1 83 ? -10.237 -2.134 8.383 1.00 88.19 83 TYR A C 1
ATOM 720 O O . TYR A 1 83 ? -9.441 -1.557 7.637 1.00 88.19 83 TYR A O 1
ATOM 728 N N . ASN A 1 84 ? -9.820 -3.040 9.274 1.00 88.12 84 ASN A N 1
ATOM 729 C CA . ASN A 1 84 ? -8.416 -3.413 9.465 1.00 88.12 84 ASN A CA 1
ATOM 730 C C . ASN A 1 84 ? -7.792 -4.010 8.201 1.00 88.12 84 ASN A C 1
ATOM 732 O O . ASN A 1 84 ? -6.676 -3.645 7.816 1.00 88.12 84 ASN A O 1
ATOM 736 N N . MET A 1 85 ? -8.496 -4.941 7.555 1.00 86.06 85 MET A N 1
ATOM 737 C CA . MET A 1 85 ? -8.038 -5.581 6.321 1.00 86.06 85 MET A CA 1
ATOM 738 C C . MET A 1 85 ? -7.872 -4.560 5.194 1.00 86.06 85 MET A C 1
ATOM 740 O O . MET A 1 85 ? -6.835 -4.541 4.522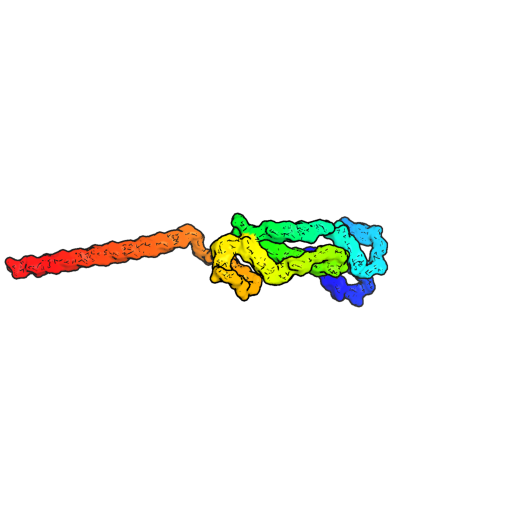 1.00 86.06 85 MET A O 1
ATOM 744 N N . TYR A 1 86 ? -8.856 -3.678 5.015 1.00 89.06 86 TYR A N 1
ATOM 745 C CA . TYR A 1 86 ? -8.806 -2.631 4.003 1.00 89.06 86 TYR A CA 1
ATOM 746 C C . TYR A 1 86 ? -7.684 -1.625 4.282 1.00 89.06 86 TYR A C 1
ATOM 748 O O . TYR A 1 86 ? -6.886 -1.344 3.387 1.00 89.06 86 TYR A O 1
ATOM 756 N N . THR A 1 87 ? -7.544 -1.173 5.531 1.00 89.44 87 THR A N 1
ATOM 757 C CA . THR A 1 87 ? -6.468 -0.268 5.963 1.00 89.44 87 THR A CA 1
ATOM 758 C C . THR A 1 87 ? -5.092 -0.856 5.654 1.00 89.44 87 THR A C 1
ATOM 760 O O . THR A 1 87 ? -4.271 -0.209 5.004 1.00 89.44 87 THR A O 1
ATOM 763 N N . LYS A 1 88 ? -4.840 -2.114 6.045 1.00 87.56 88 LYS A N 1
ATOM 764 C CA . LYS A 1 88 ? -3.568 -2.806 5.762 1.00 87.56 88 LYS A CA 1
ATOM 765 C C . LYS A 1 88 ? -3.297 -2.912 4.264 1.00 87.56 88 LYS A C 1
ATOM 767 O O . LYS A 1 88 ? -2.173 -2.684 3.818 1.00 87.56 88 LYS A O 1
ATOM 772 N N . LYS A 1 89 ? -4.324 -3.237 3.473 1.00 87.25 89 LYS A N 1
ATOM 773 C CA . LYS A 1 89 ? -4.215 -3.319 2.012 1.00 87.25 89 LYS A CA 1
ATOM 774 C C . LYS A 1 89 ? -3.881 -1.957 1.401 1.00 87.25 89 LYS A C 1
ATOM 776 O O . LYS A 1 89 ? -3.024 -1.894 0.520 1.00 87.25 89 LYS A O 1
ATOM 781 N N . LEU A 1 90 ? -4.526 -0.886 1.862 1.00 89.25 90 LEU A N 1
ATOM 782 C CA . LEU A 1 90 ? -4.295 0.476 1.387 1.00 89.25 90 LEU A CA 1
ATOM 783 C C . LEU A 1 90 ? -2.886 0.967 1.744 1.00 89.25 90 LEU A C 1
ATOM 785 O O . LEU A 1 90 ? -2.166 1.411 0.853 1.00 89.25 90 LEU A O 1
ATOM 789 N N . LEU A 1 91 ? -2.438 0.769 2.988 1.00 87.38 91 LEU A N 1
ATOM 790 C CA . LEU A 1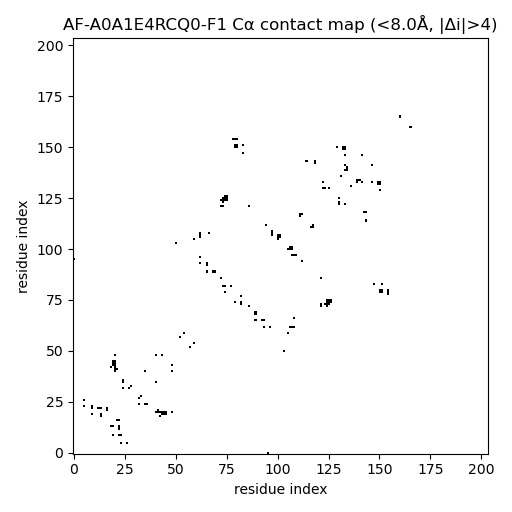 91 ? -1.053 1.036 3.398 1.00 87.38 91 LEU A CA 1
ATOM 791 C C . LEU A 1 91 ? -0.048 0.249 2.547 1.00 87.38 91 LEU A C 1
ATOM 793 O O . LEU A 1 91 ? 0.964 0.793 2.111 1.00 87.38 91 LEU A O 1
ATOM 797 N N . GLY A 1 92 ? -0.354 -1.013 2.230 1.00 84.62 92 GLY A N 1
ATOM 798 C CA . GLY A 1 92 ? 0.435 -1.817 1.299 1.00 84.62 92 GLY A CA 1
ATOM 799 C C . GLY A 1 92 ? 0.537 -1.188 -0.095 1.00 84.62 92 GLY A C 1
ATOM 800 O O . GLY A 1 92 ? 1.633 -1.114 -0.650 1.00 84.62 92 GLY A O 1
ATOM 801 N N . LYS A 1 93 ? -0.576 -0.690 -0.658 1.00 85.56 93 LYS A N 1
ATOM 802 C CA . LYS A 1 93 ? -0.571 0.024 -1.949 1.00 85.56 93 LYS A CA 1
ATOM 803 C C . LYS A 1 93 ? 0.260 1.311 -1.887 1.00 85.56 93 LYS A C 1
ATOM 805 O O . LYS A 1 93 ? 1.033 1.548 -2.813 1.00 85.56 93 LYS A O 1
ATOM 810 N N . ILE A 1 94 ? 0.114 2.110 -0.826 1.00 84.94 94 ILE A N 1
ATOM 811 C CA . ILE A 1 94 ? 0.840 3.378 -0.643 1.00 84.94 94 ILE A CA 1
ATOM 812 C C . ILE A 1 94 ? 2.343 3.116 -0.510 1.00 84.94 94 ILE A C 1
ATOM 814 O O . ILE A 1 94 ? 3.125 3.707 -1.245 1.00 84.94 94 ILE A O 1
ATOM 818 N N . ASN A 1 95 ? 2.757 2.157 0.323 1.00 81.94 95 ASN A N 1
ATOM 819 C CA . ASN A 1 95 ? 4.167 1.775 0.472 1.00 81.94 95 ASN A CA 1
ATOM 820 C C . ASN A 1 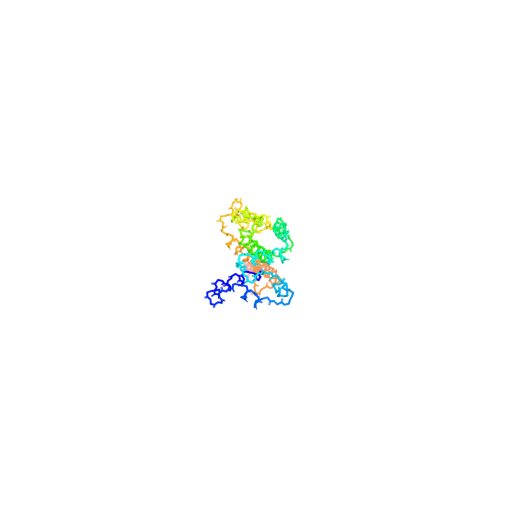95 ? 4.792 1.323 -0.852 1.00 81.94 95 ASN A C 1
ATOM 822 O O . ASN A 1 95 ? 5.943 1.636 -1.162 1.00 81.94 95 ASN A O 1
ATOM 826 N N . VAL A 1 96 ? 4.033 0.561 -1.639 1.00 79.81 96 VAL A N 1
ATOM 827 C CA . VAL A 1 96 ? 4.455 0.127 -2.970 1.00 79.81 96 VAL A CA 1
ATOM 828 C C . VAL A 1 96 ? 4.584 1.320 -3.920 1.00 79.81 96 VAL A C 1
ATOM 830 O O . VAL A 1 96 ? 5.575 1.387 -4.644 1.00 79.81 96 VAL A O 1
ATOM 833 N N . TYR A 1 97 ? 3.631 2.256 -3.898 1.00 81.44 97 TYR A N 1
ATOM 834 C CA . TYR A 1 97 ? 3.690 3.487 -4.683 1.00 81.44 97 TYR A CA 1
ATOM 835 C C . TYR A 1 97 ? 4.881 4.367 -4.282 1.00 81.44 97 TYR A C 1
ATOM 837 O O . TYR A 1 97 ? 5.599 4.799 -5.171 1.00 81.44 97 TYR A O 1
ATOM 845 N N . GLU A 1 98 ? 5.179 4.562 -2.994 1.00 77.88 98 GLU A N 1
ATOM 846 C CA . GLU A 1 98 ? 6.306 5.404 -2.545 1.00 77.88 98 GLU A CA 1
ATOM 847 C C . GLU A 1 98 ? 7.674 4.866 -2.964 1.00 77.88 98 GLU A C 1
ATOM 849 O O . GLU A 1 98 ? 8.522 5.599 -3.489 1.00 77.88 98 GLU A O 1
ATOM 854 N N . LYS A 1 99 ? 7.876 3.550 -2.829 1.00 76.06 99 LYS A N 1
ATOM 855 C CA . LYS A 1 99 ? 9.063 2.868 -3.377 1.00 76.06 99 LYS A CA 1
ATOM 856 C C . LYS A 1 99 ? 9.184 3.049 -4.893 1.00 76.06 99 LYS A C 1
ATOM 858 O O . LYS A 1 99 ? 10.266 2.881 -5.461 1.00 76.06 99 LYS A O 1
ATOM 863 N N . PHE A 1 100 ? 8.070 3.349 -5.553 1.00 72.88 100 PHE A N 1
ATOM 864 C CA . PHE A 1 100 ? 7.996 3.581 -6.982 1.00 72.88 100 PHE A CA 1
ATOM 865 C C . PHE A 1 100 ? 8.241 5.044 -7.361 1.00 72.88 100 PHE A C 1
ATOM 867 O O . PHE A 1 100 ? 9.099 5.313 -8.202 1.00 72.88 100 PHE A O 1
ATOM 874 N N . ALA A 1 101 ? 7.526 5.971 -6.723 1.00 72.81 101 ALA A N 1
ATOM 875 C CA . ALA A 1 101 ? 7.548 7.401 -6.997 1.00 72.81 101 ALA A CA 1
ATOM 876 C C . ALA A 1 101 ? 8.940 8.001 -6.779 1.00 72.81 101 ALA A C 1
ATOM 878 O O . ALA A 1 101 ? 9.444 8.705 -7.653 1.00 72.81 101 ALA A O 1
ATOM 879 N N . SER A 1 102 ? 9.610 7.599 -5.692 1.00 67.62 102 SER A N 1
ATOM 880 C CA . SER A 1 102 ? 10.993 7.990 -5.370 1.00 67.62 102 SER A CA 1
ATOM 881 C C . SER A 1 102 ? 12.014 7.681 -6.472 1.00 67.62 102 SER A C 1
ATOM 883 O O . SER A 1 102 ? 13.045 8.339 -6.551 1.00 67.62 102 SER A O 1
ATOM 885 N N . LYS A 1 103 ? 11.737 6.701 -7.341 1.00 66.25 103 LYS A N 1
ATOM 886 C CA . LYS A 1 103 ? 12.650 6.261 -8.407 1.00 66.25 103 LYS A CA 1
ATOM 887 C C . LYS A 1 103 ? 12.298 6.800 -9.796 1.00 66.25 103 LYS A C 1
ATOM 889 O O . LYS A 1 103 ? 13.076 6.577 -10.711 1.00 66.25 103 LYS A O 1
ATOM 894 N N . VAL A 1 104 ? 11.127 7.409 -9.988 1.00 65.38 104 VAL A N 1
ATOM 895 C CA . VAL A 1 104 ? 10.612 7.795 -11.324 1.00 65.38 104 VAL A CA 1
ATOM 896 C C . VAL A 1 104 ? 10.218 9.283 -11.380 1.00 65.38 104 VAL A C 1
ATOM 898 O O . VAL A 1 104 ? 9.681 9.757 -12.373 1.00 65.38 104 VAL A O 1
ATOM 901 N N . GLY A 1 105 ? 10.491 10.047 -10.316 1.00 64.00 105 GLY A N 1
ATOM 902 C CA . GLY A 1 105 ? 10.219 11.488 -10.269 1.00 64.00 105 GLY A CA 1
ATOM 903 C C . GLY A 1 105 ? 8.738 11.851 -10.120 1.00 64.00 105 GLY A C 1
ATOM 904 O O . GLY A 1 105 ? 8.372 13.004 -10.327 1.00 64.00 105 GLY A O 1
ATOM 905 N N . TYR A 1 106 ? 7.876 10.895 -9.757 1.00 67.94 106 TYR A N 1
ATOM 906 C CA . TYR A 1 106 ? 6.498 11.207 -9.369 1.00 67.94 106 TYR A CA 1
ATOM 907 C C . TYR A 1 106 ? 6.474 11.917 -8.017 1.00 67.94 106 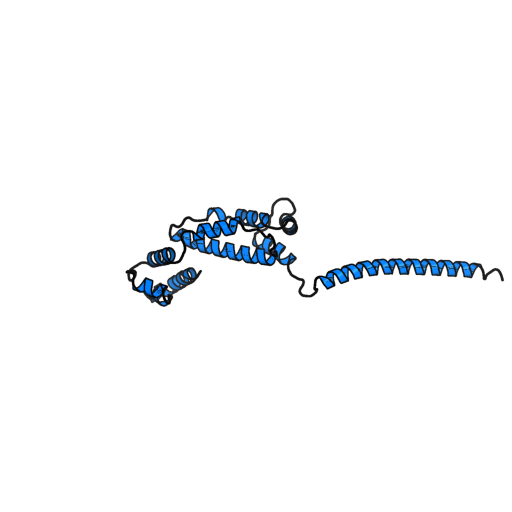TYR A C 1
ATOM 909 O O . TYR A 1 106 ? 7.334 11.688 -7.164 1.00 67.94 106 TYR A O 1
ATOM 917 N N . THR A 1 107 ? 5.444 12.737 -7.795 1.00 65.38 107 THR A N 1
ATOM 918 C CA . THR A 1 107 ? 5.215 13.370 -6.497 1.00 65.38 107 THR A CA 1
ATOM 919 C C . THR A 1 107 ? 5.060 12.291 -5.429 1.00 65.38 107 THR A C 1
ATOM 921 O O . THR A 1 107 ? 4.132 11.475 -5.463 1.00 65.38 107 THR A O 1
ATOM 924 N N . SER A 1 108 ? 6.012 12.283 -4.504 1.00 64.50 108 SER A N 1
ATOM 925 C CA . SER A 1 108 ? 6.026 11.403 -3.347 1.00 64.50 108 SER A CA 1
ATOM 926 C C . SER A 1 108 ? 4.954 11.830 -2.341 1.00 64.50 108 SER A C 1
ATOM 928 O O . SER A 1 108 ? 4.737 13.017 -2.093 1.00 64.50 108 SER A O 1
ATOM 930 N N . LEU A 1 109 ? 4.295 10.844 -1.742 1.00 67.12 109 LEU A N 1
ATOM 931 C CA . LEU A 1 109 ? 3.409 10.965 -0.588 1.00 67.12 109 LEU A CA 1
ATOM 932 C C . LEU A 1 109 ? 4.197 10.829 0.731 1.00 67.12 109 LEU A C 1
ATOM 934 O O . LEU A 1 109 ? 3.572 10.662 1.771 1.00 67.12 109 LEU A O 1
ATOM 938 N N . ASN A 1 110 ? 5.539 10.887 0.739 1.00 59.72 110 ASN A N 1
ATOM 939 C CA . ASN A 1 110 ? 6.386 10.565 1.906 1.00 59.72 110 ASN A CA 1
ATOM 940 C C . ASN A 1 110 ? 6.071 11.364 3.183 1.00 59.72 110 ASN A C 1
ATOM 942 O O . ASN A 1 110 ? 6.396 10.907 4.272 1.00 59.72 110 ASN A O 1
ATOM 946 N N . LEU A 1 111 ? 5.384 12.505 3.092 1.00 56.66 111 LEU A N 1
ATOM 947 C CA . LEU A 1 111 ? 4.897 13.238 4.270 1.00 56.66 111 LEU A CA 1
ATOM 948 C C . LEU A 1 111 ? 3.739 12.531 5.014 1.00 56.66 111 LEU A C 1
ATOM 950 O O . LEU A 1 111 ? 3.358 12.967 6.091 1.00 56.66 111 LEU A O 1
ATOM 954 N N . TRP A 1 112 ? 3.174 11.456 4.456 1.00 59.75 112 TRP A N 1
ATOM 955 C CA . TRP A 1 112 ? 1.941 10.800 4.920 1.00 59.75 112 TRP A CA 1
ATOM 956 C C . TRP A 1 112 ? 2.186 9.401 5.504 1.00 59.75 112 TRP A C 1
ATOM 958 O O . TRP A 1 112 ? 1.243 8.748 5.945 1.00 59.75 112 TRP A O 1
ATOM 968 N N . LEU A 1 113 ? 3.439 8.934 5.488 1.00 64.19 113 LEU A N 1
ATOM 969 C CA . LEU A 1 113 ? 3.830 7.596 5.937 1.00 64.19 113 LEU A CA 1
ATOM 970 C C . LEU A 1 113 ? 4.542 7.565 7.296 1.00 64.19 113 LEU A C 1
ATOM 972 O O . LEU A 1 113 ? 5.014 6.502 7.698 1.00 64.19 113 LEU A O 1
ATOM 976 N N . ASP A 1 114 ? 4.613 8.689 8.015 1.00 77.12 114 ASP A N 1
ATOM 977 C CA . ASP A 1 114 ? 5.025 8.651 9.421 1.00 77.12 114 ASP A CA 1
ATOM 978 C C . ASP A 1 114 ? 4.062 7.738 10.190 1.00 77.12 114 ASP A C 1
ATOM 980 O O . ASP A 1 114 ? 2.839 7.890 10.116 1.00 77.12 114 ASP A O 1
ATOM 984 N N . GLU A 1 115 ? 4.614 6.778 10.928 1.00 76.94 115 GLU A N 1
ATOM 985 C CA . GLU A 1 115 ? 3.839 5.825 11.711 1.00 76.94 115 GLU A CA 1
ATOM 986 C C . GLU A 1 115 ? 2.890 6.551 12.676 1.00 76.94 115 GLU A C 1
ATOM 988 O O . GLU A 1 115 ? 1.766 6.095 12.888 1.00 76.94 115 GLU A O 1
ATOM 993 N N . ASN A 1 116 ? 3.294 7.707 13.211 1.00 80.19 116 ASN A N 1
ATOM 994 C CA . ASN A 1 116 ? 2.454 8.502 14.106 1.00 80.19 116 ASN A CA 1
ATOM 995 C C . ASN A 1 116 ? 1.271 9.154 13.380 1.00 80.19 116 ASN A C 1
ATOM 997 O O . ASN A 1 116 ? 0.150 9.137 13.895 1.00 80.19 116 ASN A O 1
ATOM 1001 N N . LEU A 1 117 ? 1.477 9.659 12.161 1.00 80.06 117 LEU A N 1
ATOM 1002 C CA . LEU A 1 117 ? 0.391 10.179 11.325 1.00 80.06 117 LEU A CA 1
ATOM 1003 C C . LEU A 1 117 ? -0.565 9.061 10.898 1.00 80.06 117 LEU A C 1
ATOM 1005 O O . LEU A 1 117 ? -1.782 9.234 10.979 1.00 80.06 117 LEU A O 1
ATOM 1009 N N . ILE A 1 118 ? -0.026 7.897 10.518 1.00 83.81 118 ILE A N 1
ATOM 1010 C CA . ILE A 1 118 ? -0.825 6.717 10.165 1.00 83.81 118 ILE A CA 1
ATOM 1011 C C . ILE A 1 118 ? -1.691 6.286 11.351 1.00 83.81 118 ILE A C 1
ATOM 1013 O O . ILE A 1 118 ? -2.892 6.071 11.186 1.00 83.81 118 ILE A O 1
ATOM 1017 N N . LYS A 1 119 ? -1.095 6.182 12.547 1.00 85.06 119 LYS A N 1
ATOM 1018 C CA . LYS A 1 119 ? -1.811 5.843 13.784 1.00 85.06 119 LYS A CA 1
ATOM 1019 C C . LYS A 1 119 ? -2.929 6.829 14.055 1.00 85.06 119 LYS A C 1
ATOM 1021 O O . LYS A 1 119 ? -4.060 6.403 14.258 1.00 85.06 119 LYS A O 1
ATOM 1026 N N . ARG A 1 120 ? -2.624 8.128 14.035 1.00 83.44 120 ARG A N 1
ATOM 1027 C CA . ARG A 1 120 ? -3.603 9.180 14.318 1.00 83.44 120 ARG A CA 1
ATOM 1028 C C . ARG A 1 120 ? -4.792 9.093 13.370 1.00 83.44 120 ARG A C 1
ATOM 1030 O O . ARG A 1 120 ? -5.927 9.082 13.829 1.00 83.44 120 ARG A O 1
ATOM 1037 N N . HIS A 1 121 ? -4.526 8.963 12.073 1.00 85.12 121 HIS A N 1
ATOM 1038 C CA . HIS A 1 121 ? -5.571 8.880 11.055 1.00 85.12 121 HIS A CA 1
ATOM 1039 C C . HIS A 1 121 ? -6.423 7.617 11.196 1.00 85.12 121 HIS A C 1
ATOM 1041 O O . HIS A 1 121 ? -7.647 7.695 11.179 1.00 85.12 121 HIS A O 1
ATOM 1047 N N . TYR A 1 122 ? -5.790 6.460 11.407 1.00 87.69 122 TYR A N 1
ATOM 1048 C CA . TYR A 1 122 ? -6.508 5.209 11.648 1.00 87.69 122 TYR A CA 1
ATOM 1049 C C . TYR A 1 122 ? -7.381 5.288 12.911 1.00 87.69 122 TYR A C 1
ATOM 1051 O O . TYR A 1 122 ? -8.544 4.907 12.865 1.00 87.69 122 TYR A O 1
ATOM 1059 N N . ILE A 1 123 ? -6.850 5.818 14.020 1.00 86.75 123 ILE A N 1
ATOM 1060 C CA . ILE A 1 123 ? -7.584 5.961 15.286 1.00 86.75 123 ILE A CA 1
ATOM 1061 C C . ILE A 1 123 ? -8.783 6.901 15.120 1.00 86.75 123 ILE A C 1
ATOM 1063 O O . ILE A 1 123 ? -9.866 6.580 15.595 1.00 86.75 123 ILE A O 1
ATOM 1067 N N . MET A 1 124 ? -8.609 8.032 14.427 1.00 85.12 124 MET A N 1
ATOM 1068 C CA . MET A 1 124 ? -9.699 8.973 14.137 1.00 85.12 124 MET A CA 1
ATOM 1069 C C . MET A 1 124 ? -10.794 8.371 13.251 1.00 85.12 124 MET A C 1
ATOM 1071 O O . MET A 1 124 ? -11.928 8.839 13.281 1.00 85.12 124 MET A O 1
ATOM 1075 N N . GLY A 1 125 ? -10.460 7.357 12.453 1.00 85.12 125 GLY A N 1
ATOM 1076 C CA . GLY A 1 125 ? -11.418 6.648 11.616 1.00 85.12 125 GLY A CA 1
ATOM 1077 C C . GLY A 1 125 ? -12.203 5.552 12.341 1.00 85.12 125 GLY A C 1
ATOM 1078 O O . GLY A 1 125 ? -13.135 5.022 11.742 1.00 85.12 125 GLY A O 1
ATOM 1079 N N . LEU A 1 126 ? -11.854 5.192 13.581 1.00 86.31 126 LEU A N 1
ATOM 1080 C CA . LEU A 1 126 ? -12.555 4.162 14.355 1.00 86.31 126 LEU A CA 1
ATOM 1081 C C . LEU A 1 126 ? -13.904 4.657 14.885 1.00 86.31 126 LEU A C 1
ATOM 1083 O O . LEU A 1 126 ? -14.069 5.833 15.200 1.00 86.31 126 LEU A O 1
ATOM 1087 N N . GLU A 1 127 ? -14.846 3.733 15.070 1.00 85.56 127 GLU A N 1
ATOM 1088 C CA . GLU A 1 127 ? -16.017 3.995 15.908 1.00 85.56 127 GLU A CA 1
ATOM 1089 C C . GLU A 1 127 ? -15.618 4.194 17.381 1.00 85.56 127 GLU A C 1
ATOM 1091 O O . GLU A 1 127 ? -14.603 3.668 17.852 1.00 85.56 127 GLU A O 1
ATOM 1096 N N . GLU A 1 128 ? -16.450 4.934 18.117 1.00 82.69 128 GLU A N 1
ATOM 1097 C CA . GLU A 1 128 ? -16.191 5.385 19.491 1.00 82.69 128 GLU A CA 1
ATOM 1098 C C . GLU A 1 128 ? -15.806 4.234 20.442 1.00 82.69 128 GLU A C 1
ATOM 1100 O O . GLU A 1 128 ? -14.819 4.333 21.176 1.00 82.69 128 GLU A O 1
ATOM 1105 N N . ASP A 1 129 ? -16.495 3.093 20.350 1.00 79.94 129 ASP A N 1
ATOM 1106 C CA . ASP A 1 129 ? -16.244 1.910 21.186 1.00 79.94 129 ASP A CA 1
ATOM 1107 C C . ASP A 1 129 ? -14.828 1.325 21.012 1.00 79.94 129 ASP A C 1
ATOM 1109 O O . ASP A 1 129 ? -14.232 0.801 21.966 1.00 79.94 129 ASP A O 1
ATOM 1113 N N . TYR A 1 130 ? -14.275 1.396 19.796 1.00 81.69 130 TYR A N 1
ATOM 1114 C CA . TYR A 1 130 ? -12.920 0.935 19.477 1.00 81.69 130 TYR A CA 1
ATOM 1115 C C . TYR A 1 130 ? -11.879 2.023 19.725 1.00 81.69 130 TYR A C 1
ATOM 1117 O O . TYR A 1 130 ? -10.771 1.715 20.166 1.00 81.69 130 TYR A O 1
ATOM 1125 N N . TYR A 1 131 ? -12.234 3.287 19.493 1.00 81.56 131 TYR A N 1
ATOM 1126 C CA . TYR A 1 131 ? -11.397 4.436 19.820 1.00 81.56 131 TYR A CA 1
ATOM 1127 C C . TYR A 1 131 ? -11.040 4.459 21.313 1.00 81.56 131 TYR A C 1
ATOM 1129 O O . TYR A 1 131 ? -9.857 4.499 21.672 1.00 81.56 131 TYR A O 1
ATOM 1137 N N . LEU A 1 132 ? -12.048 4.354 22.187 1.00 77.12 132 LEU A N 1
ATOM 1138 C CA . LEU A 1 132 ? -11.862 4.363 23.642 1.00 77.12 132 LEU A CA 1
ATOM 1139 C C . LEU A 1 132 ? -11.024 3.170 24.117 1.00 77.12 132 LEU A C 1
ATOM 1141 O O . LEU A 1 132 ? -10.217 3.291 25.032 1.00 77.12 132 LEU A O 1
ATOM 1145 N N . ALA A 1 133 ? -11.154 2.026 23.443 1.00 76.00 133 ALA A N 1
ATOM 1146 C CA . ALA A 1 133 ? -10.389 0.818 23.747 1.00 76.00 133 ALA A CA 1
ATOM 1147 C C . ALA A 1 133 ? -8.885 0.937 23.485 1.00 76.00 133 ALA A C 1
ATOM 1149 O O . ALA A 1 133 ? -8.097 0.189 24.060 1.00 76.00 133 ALA A O 1
ATOM 1150 N N . VAL A 1 134 ? -8.508 1.795 22.540 1.00 78.94 134 VAL A N 1
ATOM 1151 C CA . VAL A 1 134 ? -7.141 1.910 22.024 1.00 78.94 134 VAL A CA 1
ATOM 1152 C C . VAL A 1 134 ? -6.399 3.085 22.657 1.00 78.94 134 VAL A C 1
ATOM 1154 O O . VAL A 1 134 ? -5.176 3.030 22.796 1.00 78.94 134 VAL A O 1
ATOM 1157 N N . THR A 1 135 ? -7.120 4.151 23.000 1.00 70.75 135 THR A N 1
ATOM 1158 C CA . THR A 1 135 ? -6.535 5.410 23.487 1.00 70.75 135 THR A CA 1
ATOM 1159 C C . THR A 1 135 ? -6.511 5.531 25.004 1.00 70.75 135 THR A C 1
ATOM 1161 O O . THR A 1 135 ? -5.789 6.388 25.507 1.00 70.75 135 THR A O 1
ATOM 1164 N N . ASP A 1 136 ? -7.295 4.715 25.718 1.00 62.09 136 ASP A N 1
ATOM 1165 C CA . ASP A 1 136 ? -7.488 4.811 27.175 1.00 62.09 136 ASP A CA 1
ATOM 1166 C C . ASP A 1 136 ? -7.757 6.264 27.640 1.00 62.09 136 ASP A C 1
ATOM 1168 O O . ASP A 1 136 ? -7.363 6.689 28.721 1.00 62.09 136 ASP A O 1
ATOM 1172 N N . GLY A 1 137 ? -8.385 7.068 26.767 1.00 55.88 137 GLY A N 1
ATOM 1173 C CA . GLY A 1 137 ? -8.767 8.458 27.020 1.00 55.88 137 GLY A CA 1
ATOM 1174 C C . GLY A 1 137 ? -7.679 9.534 26.887 1.00 55.88 137 GLY A C 1
ATOM 1175 O O . GLY A 1 137 ? -7.993 10.692 27.155 1.00 55.88 137 GLY A O 1
ATOM 1176 N N . VAL A 1 138 ? -6.438 9.219 26.484 1.00 58.19 138 VAL A N 1
ATOM 1177 C CA . VAL A 1 138 ? -5.339 10.216 26.458 1.00 58.19 138 VAL A CA 1
ATOM 1178 C C . VAL A 1 138 ? -4.608 10.260 25.115 1.00 58.19 138 VAL A C 1
ATOM 1180 O O . VAL A 1 138 ? -4.889 11.108 24.273 1.00 58.19 138 VAL A O 1
ATOM 1183 N N . GLU A 1 139 ? -3.667 9.353 24.886 1.00 62.56 139 GLU A N 1
ATOM 1184 C CA . GLU A 1 139 ? -2.869 9.283 23.665 1.00 62.56 139 GLU A CA 1
ATOM 1185 C C . GLU A 1 139 ? -2.491 7.822 23.459 1.00 62.56 139 GLU A C 1
ATOM 1187 O O . GLU A 1 139 ? -2.127 7.146 24.418 1.00 62.56 139 GLU A O 1
ATOM 1192 N N . CYS A 1 140 ? -2.622 7.297 22.238 1.00 67.00 140 CYS A N 1
ATOM 1193 C CA . CYS A 1 140 ? -2.395 5.873 22.013 1.00 67.00 140 CYS A CA 1
ATOM 1194 C C . CYS A 1 140 ? -0.894 5.548 22.105 1.00 67.00 140 CYS A C 1
ATOM 1196 O O . CYS A 1 140 ? -0.143 5.901 21.192 1.00 67.00 140 CYS A O 1
ATOM 1198 N N . PRO A 1 141 ? -0.441 4.802 23.132 1.00 69.00 141 PRO A N 1
ATOM 1199 C CA . PRO A 1 141 ? 0.977 4.507 23.309 1.00 69.00 141 PRO A CA 1
ATOM 1200 C C . PRO A 1 141 ? 1.407 3.286 22.483 1.00 69.00 141 PRO A C 1
ATOM 1202 O O . PRO A 1 141 ? 2.531 2.798 22.597 1.00 69.00 141 PRO A O 1
ATOM 1205 N N . HIS A 1 142 ? 0.489 2.694 21.717 1.00 77.06 142 HIS A N 1
ATOM 1206 C CA . HIS A 1 142 ? 0.692 1.400 21.089 1.00 77.06 142 HIS A CA 1
ATOM 1207 C C . HIS A 1 142 ? 1.217 1.532 19.653 1.00 77.06 142 HIS A C 1
ATOM 1209 O O . HIS A 1 142 ? 0.767 2.391 18.892 1.00 77.06 142 HIS A O 1
ATOM 1215 N N . PRO A 1 143 ? 2.145 0.651 19.232 1.00 81.56 143 PRO A N 1
ATOM 1216 C CA . PRO A 1 143 ? 2.510 0.542 17.827 1.00 81.56 143 PRO A CA 1
ATOM 1217 C C . PRO A 1 143 ? 1.296 0.101 17.006 1.00 81.56 143 PRO A C 1
ATOM 1219 O O . PRO A 1 143 ? 0.427 -0.619 17.510 1.00 81.56 143 PRO A O 1
ATOM 1222 N N . LEU A 1 144 ? 1.254 0.484 15.727 1.00 80.75 144 LEU A N 1
ATOM 1223 C CA . LEU A 1 144 ? 0.091 0.253 14.860 1.00 80.75 144 LEU A CA 1
ATOM 1224 C C . LEU A 1 144 ? -0.308 -1.234 14.801 1.00 80.75 144 LEU A C 1
ATOM 1226 O O . LEU A 1 144 ? -1.487 -1.582 14.811 1.00 80.75 144 LEU A O 1
ATOM 1230 N N . GLU A 1 145 ? 0.675 -2.135 14.824 1.00 82.19 145 GLU A N 1
ATOM 1231 C CA . GLU A 1 145 ? 0.428 -3.577 14.831 1.00 82.19 145 GLU A CA 1
ATOM 1232 C C . GLU A 1 145 ? -0.297 -4.056 16.099 1.00 82.19 145 GLU A C 1
ATOM 1234 O O . GLU A 1 145 ? -1.176 -4.918 16.032 1.00 82.19 145 GLU A O 1
ATOM 1239 N N . LYS A 1 146 ? 0.035 -3.481 17.261 1.00 80.75 146 LYS A N 1
ATOM 1240 C CA . LYS A 1 146 ? -0.647 -3.790 18.522 1.00 80.75 146 LYS A CA 1
ATOM 1241 C C . LYS A 1 146 ? -2.063 -3.217 18.523 1.00 80.75 146 LYS A C 1
ATOM 1243 O O . LYS A 1 146 ? -2.969 -3.898 18.993 1.00 80.75 146 LYS A O 1
ATOM 1248 N N . ILE A 1 147 ? -2.268 -2.041 17.929 1.00 82.00 147 ILE A N 1
ATOM 1249 C CA . ILE A 1 147 ? -3.603 -1.461 17.743 1.00 82.00 147 ILE A CA 1
ATOM 1250 C C . ILE A 1 147 ? -4.484 -2.400 16.908 1.00 82.00 147 ILE A C 1
ATOM 1252 O O . ILE A 1 147 ? -5.573 -2.758 17.350 1.00 82.00 147 ILE A O 1
ATOM 1256 N N . PHE A 1 148 ? -3.992 -2.886 15.763 1.00 83.50 148 PHE A N 1
ATOM 1257 C CA . PHE A 1 148 ? -4.732 -3.850 14.939 1.00 83.50 148 PHE A CA 1
ATOM 1258 C C . PHE A 1 148 ? -5.058 -5.155 15.678 1.00 83.50 148 PHE A C 1
ATOM 1260 O O . PHE A 1 148 ? -6.083 -5.774 15.401 1.00 83.50 148 PHE A O 1
ATOM 1267 N N . LYS A 1 149 ? -4.193 -5.602 16.599 1.00 82.12 149 LYS A N 1
ATOM 1268 C CA . LYS A 1 149 ? -4.462 -6.781 17.441 1.00 82.12 149 LYS A CA 1
ATOM 1269 C C . LYS A 1 149 ? -5.549 -6.493 18.477 1.00 82.12 149 LYS A C 1
ATOM 1271 O O . LYS A 1 149 ? -6.443 -7.314 18.640 1.00 82.12 149 LYS A O 1
ATOM 1276 N N . ILE A 1 150 ? -5.503 -5.338 19.146 1.00 78.06 150 ILE A N 1
ATOM 1277 C CA . ILE A 1 150 ? -6.525 -4.926 20.125 1.00 78.06 150 ILE A CA 1
ATOM 1278 C C . ILE A 1 150 ? -7.899 -4.847 19.454 1.00 78.06 150 ILE A C 1
ATOM 1280 O O . ILE A 1 150 ? -8.864 -5.415 19.965 1.00 78.06 150 ILE A O 1
ATOM 1284 N N . THR A 1 151 ? -7.977 -4.196 18.291 1.00 77.12 151 THR A N 1
ATOM 1285 C CA . THR A 1 151 ? -9.237 -4.042 17.559 1.00 77.12 151 THR A CA 1
ATOM 1286 C C . THR A 1 151 ? -9.702 -5.358 16.932 1.00 77.12 151 THR A C 1
ATOM 1288 O O . THR A 1 151 ? -10.869 -5.715 17.056 1.00 77.12 151 THR A O 1
ATOM 1291 N N . GLY A 1 152 ? -8.792 -6.145 16.350 1.00 70.12 152 GLY A N 1
ATOM 1292 C CA . GLY A 1 152 ? -9.114 -7.443 15.745 1.00 70.12 152 GLY A CA 1
ATOM 1293 C C . GLY A 1 152 ? -9.531 -8.532 16.741 1.00 70.12 152 GLY A C 1
ATOM 1294 O O . GLY A 1 152 ? -10.362 -9.370 16.408 1.00 70.12 152 GLY A O 1
ATOM 1295 N N . ASN A 1 153 ? -9.009 -8.515 17.971 1.00 67.75 153 ASN A N 1
ATOM 1296 C CA . ASN A 1 153 ? -9.377 -9.492 19.003 1.00 67.75 153 ASN A CA 1
ATOM 1297 C C . ASN A 1 153 ? -10.769 -9.242 19.602 1.00 67.75 153 ASN A C 1
ATOM 1299 O O . ASN A 1 153 ? -11.352 -10.159 20.176 1.00 67.75 153 ASN A O 1
ATOM 1303 N N . ARG A 1 154 ? -11.302 -8.020 19.483 1.00 61.69 154 ARG A N 1
ATOM 1304 C CA . ARG A 1 154 ? -12.676 -7.699 19.899 1.00 61.69 154 ARG A CA 1
ATOM 1305 C C . ARG A 1 154 ? -13.723 -8.208 18.911 1.00 61.69 154 ARG A C 1
ATOM 1307 O O . ARG A 1 154 ? -14.817 -8.561 19.330 1.00 61.69 154 ARG A O 1
ATOM 1314 N N . ASP A 1 155 ? -13.348 -8.283 17.639 1.00 52.53 155 ASP A N 1
ATOM 1315 C CA . ASP A 1 155 ? -14.216 -8.667 16.522 1.00 52.53 155 ASP A CA 1
ATOM 1316 C C . ASP A 1 155 ? -14.049 -10.121 16.101 1.00 52.53 155 ASP A C 1
ATOM 1318 O O . ASP A 1 155 ? -14.657 -10.557 15.125 1.00 52.53 155 ASP A O 1
ATOM 1322 N N . MET A 1 156 ? -13.229 -10.898 16.817 1.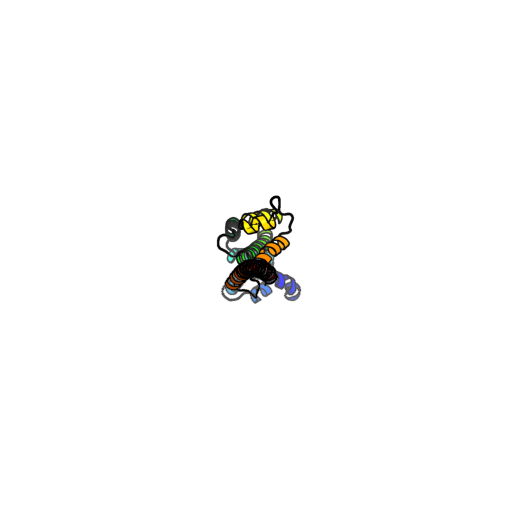00 37.25 156 MET A N 1
ATOM 1323 C CA . MET A 1 156 ? -13.334 -12.339 16.695 1.00 37.25 156 MET A CA 1
ATOM 1324 C C . MET A 1 156 ? -14.774 -12.698 17.070 1.00 37.25 156 MET A C 1
ATOM 1326 O O . MET A 1 156 ? -15.135 -12.560 18.245 1.00 37.25 156 MET A O 1
ATOM 1330 N N . PRO A 1 157 ? -15.602 -13.225 16.142 1.00 38.28 157 PRO A N 1
ATOM 1331 C CA . PRO A 1 157 ? -16.673 -14.071 16.608 1.00 38.28 157 PRO A CA 1
ATOM 1332 C C . PRO A 1 157 ? -15.952 -15.128 17.436 1.00 38.28 157 PRO A C 1
ATOM 1334 O O . PRO A 1 157 ? -15.038 -15.791 16.938 1.00 38.28 157 PRO A O 1
ATOM 1337 N N . GLN A 1 158 ? -16.295 -15.263 18.717 1.00 41.22 158 GLN A N 1
ATOM 1338 C CA . GLN A 1 158 ? -16.010 -16.510 19.404 1.00 41.22 158 GLN A CA 1
ATOM 1339 C C . GLN A 1 158 ? -16.601 -17.593 18.502 1.00 41.22 158 GLN A C 1
ATOM 1341 O O . GLN A 1 158 ? -17.823 -17.755 18.452 1.00 41.22 158 GLN A O 1
ATOM 1346 N N . MET A 1 159 ? -15.752 -18.260 17.714 1.00 35.66 159 MET A N 1
ATOM 1347 C CA . MET A 1 159 ? -16.126 -19.427 16.936 1.00 35.66 159 MET A CA 1
ATOM 1348 C C . MET A 1 159 ? -16.648 -20.436 17.955 1.00 35.66 159 MET A C 1
ATOM 1350 O O . MET A 1 159 ? -15.873 -21.100 18.634 1.00 35.66 159 MET A O 1
ATOM 1354 N N . GLY A 1 160 ? -17.966 -20.447 18.159 1.00 36.44 160 GLY A N 1
ATOM 1355 C CA . GLY A 1 160 ? -18.597 -21.270 19.183 1.00 36.44 160 GLY A CA 1
ATOM 1356 C C . GLY A 1 160 ? -19.940 -20.793 19.725 1.00 36.44 160 GLY A C 1
ATOM 1357 O O . GLY A 1 160 ? -20.707 -21.642 20.175 1.00 36.44 160 GLY A O 1
ATOM 1358 N N . LEU A 1 161 ? -20.295 -19.503 19.685 1.00 38.41 161 LEU A N 1
ATOM 1359 C CA . LEU A 1 161 ? -21.588 -19.061 20.231 1.00 38.41 161 LEU A CA 1
ATOM 1360 C C . LEU A 1 161 ? -22.203 -17.956 19.369 1.00 38.41 161 LEU A C 1
ATOM 1362 O O . LEU A 1 161 ? -21.881 -16.782 19.503 1.00 38.41 161 LEU A O 1
ATOM 1366 N N . SER A 1 162 ? -23.146 -18.340 18.499 1.00 49.19 162 SER A N 1
ATOM 1367 C CA . SER A 1 162 ? -24.036 -17.396 17.812 1.00 49.19 162 SER A CA 1
ATOM 1368 C C . SER A 1 162 ? -24.596 -16.387 18.819 1.00 49.19 162 SER A C 1
ATOM 1370 O O . SER A 1 162 ? -25.006 -16.803 19.901 1.00 49.19 162 SER A O 1
ATOM 1372 N N . HIS A 1 163 ? -24.688 -15.110 18.459 1.00 41.16 163 HIS A N 1
ATOM 1373 C CA . HIS A 1 163 ? -25.229 -14.009 19.272 1.00 41.16 163 HIS A CA 1
ATOM 1374 C C . HIS A 1 163 ? -26.526 -14.362 20.045 1.00 41.16 163 HIS A C 1
ATOM 1376 O O . HIS A 1 163 ? -26.705 -13.993 21.206 1.00 41.16 163 HIS A O 1
ATOM 1382 N N . ARG A 1 164 ? -27.382 -15.215 19.461 1.00 45.38 164 ARG A N 1
ATOM 1383 C CA . ARG A 1 164 ? -28.597 -15.772 20.087 1.00 45.38 164 ARG A CA 1
ATOM 1384 C C . ARG A 1 164 ? -28.325 -16.567 21.375 1.00 45.38 164 ARG A C 1
ATOM 1386 O O . ARG A 1 164 ? -29.119 -16.534 22.308 1.00 45.38 164 ARG A O 1
ATOM 1393 N N . LYS A 1 165 ? -27.190 -17.259 21.445 1.00 45.47 165 LYS A N 1
ATOM 1394 C CA . LYS A 1 165 ? -26.731 -18.109 22.553 1.00 45.47 165 LYS A CA 1
ATOM 1395 C C . LYS A 1 165 ? -26.095 -17.280 23.678 1.00 45.47 165 LYS A C 1
ATOM 1397 O O . LYS A 1 165 ? -26.291 -17.613 24.840 1.00 45.47 165 LYS A O 1
ATOM 1402 N N . TRP A 1 166 ? -25.458 -16.152 23.349 1.00 40.88 166 TRP A N 1
ATOM 1403 C CA . TRP A 1 166 ? -24.946 -15.185 24.332 1.00 40.88 166 TRP A CA 1
ATOM 1404 C C . TRP A 1 166 ? -26.089 -14.455 25.057 1.00 40.88 166 TRP A C 1
ATOM 1406 O O . TRP A 1 166 ? -26.111 -14.390 26.286 1.00 40.88 166 TRP A O 1
ATOM 1416 N N . MET A 1 167 ? -27.117 -14.033 24.309 1.00 43.78 167 MET A N 1
ATOM 1417 C CA . MET A 1 167 ? -28.367 -13.510 24.884 1.00 43.78 167 MET A CA 1
ATOM 1418 C C . MET A 1 167 ? -29.104 -14.580 25.708 1.00 43.78 167 MET A C 1
ATOM 1420 O O . MET A 1 167 ? -29.608 -14.289 26.791 1.00 43.78 167 MET A O 1
ATOM 1424 N N . SER A 1 168 ? -29.083 -15.844 25.260 1.00 54.44 168 SER A N 1
ATOM 1425 C CA . SER A 1 168 ? -29.651 -16.974 26.014 1.00 54.44 168 SER A CA 1
ATOM 1426 C C . SER A 1 168 ? -28.905 -17.247 27.326 1.00 54.44 168 SER A C 1
ATOM 1428 O O . SER A 1 168 ? -29.545 -17.538 28.331 1.00 54.44 168 SER A O 1
ATOM 1430 N N . GLU A 1 169 ? -27.573 -17.138 27.361 1.00 44.97 169 GLU A N 1
ATOM 1431 C CA . GLU A 1 169 ? -26.777 -17.319 28.584 1.00 44.97 169 GLU A CA 1
ATOM 1432 C C . GLU A 1 169 ? -26.915 -16.156 29.568 1.00 44.97 169 GLU A C 1
ATOM 1434 O O . GLU A 1 169 ? -26.941 -16.392 30.778 1.00 44.97 169 GLU A O 1
ATOM 1439 N N . LEU A 1 170 ? -27.050 -14.918 29.084 1.00 50.25 170 LEU A N 1
ATOM 1440 C CA . LEU A 1 170 ? -27.355 -13.760 29.930 1.00 50.25 170 LEU A CA 1
ATOM 1441 C C . LEU A 1 170 ? -28.772 -13.852 30.513 1.00 50.25 170 LEU A C 1
ATOM 1443 O O . LEU A 1 170 ? -28.953 -13.635 31.715 1.00 50.25 170 LEU A O 1
ATOM 1447 N N . GLU A 1 171 ? -29.757 -14.290 29.723 1.00 50.84 171 GLU A N 1
ATOM 1448 C CA . GLU A 1 171 ? -31.096 -14.596 30.231 1.00 50.84 171 GLU A CA 1
ATOM 1449 C C . GLU A 1 171 ? -31.103 -15.788 31.200 1.00 50.84 171 GLU A C 1
ATOM 1451 O O . GLU A 1 171 ? -31.790 -15.740 32.223 1.00 50.84 171 GLU A O 1
ATOM 1456 N N . LEU A 1 172 ? -30.330 -16.846 30.934 1.00 50.88 172 LEU A N 1
ATOM 1457 C CA . LEU A 1 172 ? -30.211 -18.009 31.820 1.00 50.88 172 LEU A CA 1
ATOM 1458 C C . LEU A 1 172 ? -29.497 -17.651 33.128 1.00 50.88 172 LEU A C 1
ATOM 1460 O O . LEU A 1 172 ? -29.941 -18.091 34.191 1.00 50.88 172 LEU A O 1
ATOM 1464 N N . LYS A 1 173 ? -28.452 -16.812 33.100 1.00 52.88 173 LYS A N 1
ATOM 1465 C CA . LYS A 1 173 ? -27.766 -16.295 34.302 1.00 52.88 173 LYS A CA 1
ATOM 1466 C C . LYS A 1 173 ? -28.648 -15.321 35.096 1.00 52.88 173 LYS A C 1
ATOM 1468 O O . LYS A 1 173 ? -28.632 -15.357 36.330 1.00 52.88 173 LYS A O 1
ATOM 1473 N N . GLY A 1 174 ? -29.485 -14.523 34.428 1.00 46.31 174 GLY A N 1
ATOM 1474 C CA . GLY A 1 174 ? -30.500 -13.673 35.066 1.00 46.31 174 GLY A CA 1
ATOM 1475 C C . GLY A 1 174 ? -31.645 -14.472 35.709 1.00 46.31 174 GLY A C 1
ATOM 1476 O O . GLY A 1 174 ? -31.995 -14.256 36.876 1.00 46.31 174 GLY A O 1
ATOM 1477 N N . LYS A 1 175 ? -32.177 -15.476 34.997 1.00 48.03 175 LYS A N 1
ATOM 1478 C CA . LYS A 1 175 ? -33.255 -16.363 35.477 1.00 48.03 175 LYS A CA 1
ATOM 1479 C C . LYS A 1 175 ? -32.785 -17.297 36.598 1.00 48.03 175 LYS A C 1
ATOM 1481 O O . LYS A 1 175 ? -33.543 -17.544 37.537 1.00 48.03 175 LYS A O 1
ATOM 1486 N N . SER A 1 176 ? -31.531 -17.757 36.584 1.00 51.12 176 SER A N 1
ATOM 1487 C CA . SER A 1 176 ? -30.981 -18.611 37.652 1.00 51.12 176 SER A CA 1
ATOM 1488 C C . SER A 1 176 ? -30.691 -17.851 38.956 1.00 51.12 176 SER A C 1
ATOM 1490 O O . SER A 1 176 ? -30.921 -18.419 40.027 1.00 51.12 176 SER A O 1
ATOM 1492 N N . LYS A 1 177 ? -30.325 -16.556 38.921 1.00 48.91 177 LYS A N 1
ATOM 1493 C CA . LYS A 1 177 ? -30.294 -15.701 40.133 1.00 48.91 177 LYS A CA 1
ATOM 1494 C C . LYS A 1 177 ? -31.700 -15.434 40.696 1.00 48.91 177 LYS A C 1
ATOM 1496 O O . LYS A 1 177 ? -31.896 -15.534 41.910 1.00 48.91 177 LYS A O 1
ATOM 1501 N N . SER A 1 178 ? -32.687 -15.181 39.832 1.00 52.00 178 SER A N 1
ATOM 1502 C CA . SER A 1 178 ? -34.092 -14.977 40.228 1.00 52.00 178 SER A CA 1
ATOM 1503 C C . SER A 1 178 ? -34.723 -16.238 40.853 1.00 52.00 178 SER A C 1
ATOM 1505 O O . SER A 1 178 ? -35.326 -16.174 41.932 1.00 52.00 178 SER A O 1
ATOM 1507 N N . ASN A 1 179 ? -34.485 -17.422 40.270 1.00 51.47 179 ASN A N 1
ATOM 1508 C CA . ASN A 1 179 ? -34.964 -18.693 40.827 1.00 51.47 179 ASN A CA 1
ATOM 1509 C C . ASN A 1 179 ? -34.230 -19.114 42.112 1.00 51.47 179 ASN A C 1
ATOM 1511 O O . ASN A 1 179 ? -34.870 -19.664 43.014 1.00 51.47 179 ASN A O 1
ATOM 1515 N N . ARG A 1 180 ? -32.931 -18.803 42.271 1.00 52.97 180 ARG A N 1
ATOM 1516 C CA . ARG A 1 180 ? -32.214 -19.029 43.545 1.00 52.97 180 ARG A CA 1
ATOM 1517 C C . ARG A 1 180 ? -32.818 -18.219 44.693 1.00 52.97 180 ARG A C 1
ATOM 1519 O O . ARG A 1 180 ? -32.981 -18.759 45.789 1.00 52.97 180 ARG A O 1
ATOM 1526 N N . ASN A 1 181 ? -33.209 -16.967 44.445 1.00 52.69 181 ASN A N 1
ATOM 1527 C CA . ASN A 1 181 ? -33.842 -16.124 45.464 1.00 52.69 181 ASN A CA 1
ATOM 1528 C C . ASN A 1 181 ? -35.286 -16.548 45.777 1.00 52.69 181 ASN A C 1
ATOM 1530 O O . ASN A 1 181 ? -35.670 -16.562 46.951 1.00 52.69 181 ASN A O 1
ATOM 1534 N N . ARG A 1 182 ? -36.064 -17.002 44.781 1.00 51.59 182 ARG A N 1
ATOM 1535 C CA . ARG A 1 182 ? -37.403 -17.576 45.030 1.00 51.59 182 ARG A CA 1
ATOM 1536 C C . ARG A 1 182 ? -37.348 -18.870 45.850 1.00 51.59 182 ARG A C 1
ATOM 1538 O O . ARG A 1 182 ? -38.135 -19.014 46.788 1.00 51.59 182 ARG A O 1
ATOM 1545 N N . ASN A 1 183 ? -36.396 -19.770 45.587 1.00 52.09 183 ASN A N 1
ATOM 1546 C CA . ASN A 1 183 ? -36.266 -21.011 46.366 1.00 52.09 183 ASN A CA 1
ATOM 1547 C C . ASN A 1 183 ? -35.755 -20.776 47.800 1.00 52.09 183 ASN A C 1
ATOM 1549 O O . ASN A 1 183 ? -36.220 -21.438 48.733 1.00 52.09 183 ASN A O 1
ATOM 1553 N N . ARG A 1 184 ? -34.873 -19.787 48.019 1.00 53.66 184 ARG A N 1
ATOM 1554 C CA . ARG A 1 184 ? -34.425 -19.411 49.376 1.00 53.66 184 ARG A CA 1
ATOM 1555 C C . ARG A 1 184 ? -35.565 -18.851 50.237 1.00 53.66 184 ARG A C 1
ATOM 1557 O O . ARG A 1 184 ? -35.666 -19.216 51.410 1.00 53.66 184 ARG A O 1
ATOM 1564 N N . ASN A 1 185 ? -36.463 -18.041 49.667 1.00 52.41 185 ASN A N 1
ATOM 1565 C CA . ASN A 1 185 ? -37.622 -17.513 50.402 1.00 52.41 185 ASN A CA 1
ATOM 1566 C C . ASN A 1 185 ? -38.704 -18.574 50.673 1.00 52.41 185 ASN A C 1
ATOM 1568 O O . ASN A 1 185 ? -39.273 -18.599 51.768 1.00 52.41 185 ASN A O 1
ATOM 1572 N N . ARG A 1 186 ? -38.937 -19.514 49.744 1.00 54.56 186 ARG A N 1
ATOM 1573 C CA . ARG A 1 186 ? -39.889 -20.624 49.957 1.00 54.56 186 ARG A CA 1
ATOM 1574 C C . ARG A 1 186 ? -39.457 -21.560 51.096 1.00 54.56 186 ARG A C 1
ATOM 1576 O O . ARG A 1 186 ? -40.295 -21.949 51.912 1.00 54.56 186 ARG A O 1
ATOM 1583 N N . ASN A 1 187 ? -38.159 -21.856 51.223 1.00 53.25 187 ASN A N 1
ATOM 1584 C CA . ASN A 1 187 ? -37.643 -22.686 52.322 1.00 53.25 187 ASN A CA 1
ATOM 1585 C C . ASN A 1 187 ? -37.614 -21.961 53.680 1.00 53.25 187 ASN A C 1
ATOM 1587 O O . ASN A 1 187 ? -37.881 -22.590 54.708 1.00 53.25 187 ASN A O 1
ATOM 1591 N N . ARG A 1 188 ? -37.389 -20.637 53.712 1.00 54.84 188 ARG A N 1
ATOM 1592 C CA . ARG A 1 188 ? -37.509 -19.845 54.954 1.00 54.84 188 ARG A CA 1
ATOM 1593 C C . ARG A 1 188 ? -38.938 -19.842 55.512 1.00 54.84 188 ARG A C 1
ATOM 1595 O O . ARG A 1 188 ? -39.110 -20.021 56.719 1.00 54.84 188 ARG A O 1
ATOM 1602 N N . ASN A 1 189 ? -39.957 -19.725 54.657 1.00 54.31 189 ASN A N 1
ATOM 1603 C CA . ASN A 1 189 ? -41.356 -19.752 55.106 1.00 54.31 189 ASN A CA 1
ATOM 1604 C C . ASN A 1 189 ? -41.837 -21.157 55.511 1.00 54.31 189 ASN A C 1
ATOM 1606 O O . ASN A 1 189 ? -42.540 -21.290 56.515 1.00 54.31 189 ASN A O 1
ATOM 1610 N N . ARG A 1 190 ? -41.388 -22.226 54.832 1.00 53.97 190 ARG A N 1
ATOM 1611 C CA . ARG A 1 190 ? -41.691 -23.613 55.249 1.00 53.97 190 ARG A CA 1
ATOM 1612 C C . ARG A 1 190 ? -41.112 -23.965 56.627 1.00 53.97 190 ARG A C 1
ATOM 1614 O O . ARG A 1 190 ? -41.801 -24.596 57.429 1.00 53.97 190 ARG A O 1
ATOM 1621 N N . ASN A 1 191 ? -39.900 -23.508 56.953 1.00 55.38 191 ASN A N 1
ATOM 1622 C CA . ASN A 1 191 ? -39.308 -23.747 58.277 1.00 55.38 191 ASN A CA 1
ATOM 1623 C C . ASN A 1 191 ? -39.951 -22.913 59.399 1.00 55.38 191 ASN A C 1
ATOM 1625 O O . ASN A 1 191 ? -40.028 -23.384 60.537 1.00 55.38 191 ASN A O 1
ATOM 1629 N N . ARG A 1 192 ? -40.475 -21.714 59.101 1.00 56.09 192 ARG A N 1
ATOM 1630 C CA . ARG A 1 192 ? -41.260 -20.928 60.071 1.00 56.09 192 ARG A CA 1
ATOM 1631 C C . ARG A 1 192 ? -42.597 -21.596 60.415 1.00 56.09 192 ARG A C 1
ATOM 1633 O O . ARG A 1 192 ? -42.933 -21.671 61.596 1.00 56.09 192 ARG A O 1
ATOM 1640 N N . ASN A 1 193 ? -43.302 -22.167 59.435 1.00 53.69 193 ASN A N 1
ATOM 1641 C CA . ASN A 1 193 ? -44.567 -22.871 59.694 1.00 53.69 193 ASN A CA 1
ATOM 1642 C C . ASN A 1 193 ? -44.372 -24.201 60.442 1.00 53.69 193 ASN A C 1
ATOM 1644 O O . ASN A 1 193 ? -45.137 -24.500 61.357 1.00 53.69 193 ASN A O 1
ATOM 1648 N N . ARG A 1 194 ? -43.295 -24.954 60.167 1.00 57.19 194 ARG A N 1
ATOM 1649 C CA . ARG A 1 194 ? -42.957 -26.162 60.951 1.00 57.19 194 ARG A CA 1
ATOM 1650 C C . ARG A 1 194 ? -42.607 -25.856 62.414 1.00 57.19 194 ARG A C 1
ATOM 1652 O O . ARG A 1 194 ? -42.993 -26.617 63.298 1.00 57.19 194 ARG A O 1
ATOM 1659 N N . LYS A 1 195 ? -41.934 -24.731 62.698 1.00 56.88 195 LYS A N 1
ATOM 1660 C CA . LYS A 1 195 ? -41.668 -24.293 64.084 1.00 56.88 195 LYS A CA 1
ATOM 1661 C C . LYS A 1 195 ? -42.929 -23.811 64.813 1.00 56.88 195 LYS A C 1
ATOM 1663 O O . LYS A 1 195 ? -43.024 -24.023 66.017 1.00 56.88 195 LYS A O 1
ATOM 1668 N N . ARG A 1 196 ? -43.896 -23.203 64.112 1.00 55.34 196 ARG A N 1
ATOM 1669 C CA . ARG A 1 196 ? -45.194 -22.824 64.703 1.00 55.34 196 ARG A CA 1
ATOM 1670 C C . ARG A 1 196 ? -46.060 -24.044 65.039 1.00 55.34 196 ARG A C 1
ATOM 1672 O O . ARG A 1 196 ? -46.605 -24.087 66.136 1.00 55.34 196 ARG A O 1
ATOM 1679 N N . ASN A 1 197 ? -46.095 -25.070 64.187 1.00 52.72 197 ASN A N 1
ATOM 1680 C CA . ASN A 1 197 ? -46.866 -26.286 64.486 1.00 52.72 197 ASN A CA 1
ATOM 1681 C C . ASN A 1 197 ? -46.267 -27.118 65.631 1.00 52.72 197 ASN A C 1
ATOM 1683 O O . ASN A 1 197 ? -47.020 -27.605 66.464 1.00 52.72 197 ASN A O 1
ATOM 1687 N N . ARG A 1 198 ? -44.933 -27.183 65.768 1.00 54.81 198 ARG A N 1
ATOM 1688 C CA . ARG A 1 198 ? -44.281 -27.848 66.918 1.00 54.81 198 ARG A CA 1
ATOM 1689 C C . ARG A 1 198 ? -44.529 -27.175 68.274 1.00 54.81 198 ARG A C 1
ATOM 1691 O O . ARG A 1 198 ? -44.321 -27.811 69.300 1.00 54.81 198 ARG A O 1
ATOM 1698 N N . LYS A 1 199 ? -44.943 -25.902 68.300 1.00 51.88 199 LYS A N 1
ATOM 1699 C CA . LYS A 1 199 ? -45.346 -25.216 69.540 1.00 51.88 199 LYS A CA 1
ATOM 1700 C C . LYS A 1 199 ? -46.818 -25.442 69.897 1.00 51.88 199 LYS A C 1
ATOM 1702 O O . LY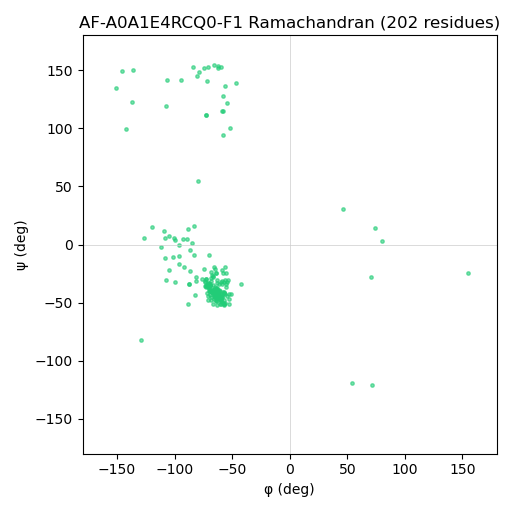S A 1 199 ? -47.163 -25.315 71.063 1.00 51.88 199 LYS A O 1
ATOM 1707 N N . ARG A 1 200 ? -47.669 -25.791 68.924 1.00 49.09 200 ARG A N 1
ATOM 1708 C CA . ARG A 1 200 ? -49.090 -26.109 69.151 1.00 49.09 200 ARG A CA 1
ATOM 1709 C C . ARG A 1 200 ? -49.315 -27.543 69.638 1.00 49.09 200 ARG A C 1
ATOM 1711 O O . ARG A 1 200 ? -50.244 -27.775 70.389 1.00 49.09 200 ARG A O 1
ATOM 1718 N N . THR A 1 201 ? -48.435 -28.478 69.291 1.00 49.06 201 THR A N 1
ATOM 1719 C CA . THR A 1 201 ? -48.503 -29.889 69.722 1.00 49.06 201 THR A CA 1
ATOM 1720 C C . THR A 1 201 ? -47.902 -30.160 71.110 1.00 49.06 201 THR A C 1
ATOM 1722 O O . THR A 1 201 ? -47.576 -31.298 71.407 1.00 49.06 201 THR A O 1
ATOM 1725 N N . LYS A 1 202 ? -47.677 -29.134 71.941 1.00 49.31 202 LYS A N 1
ATOM 1726 C CA . LYS A 1 202 ? -47.214 -29.285 73.338 1.00 49.31 202 LYS A CA 1
ATOM 1727 C C . LYS A 1 202 ? -48.299 -28.968 74.379 1.00 49.31 202 LYS A C 1
ATOM 1729 O O . LYS A 1 202 ? -47.991 -28.921 75.561 1.00 49.31 202 LYS A O 1
ATOM 1734 N N . PHE A 1 203 ? -49.529 -28.711 73.933 1.00 50.19 203 PHE A N 1
ATOM 1735 C CA . PHE A 1 203 ? -50.674 -28.349 74.780 1.00 50.19 203 PHE A CA 1
ATOM 1736 C C . PHE A 1 203 ? -51.847 -29.340 74.677 1.00 50.19 203 PHE A C 1
ATOM 1738 O O . PHE A 1 203 ? -52.950 -29.018 75.104 1.00 50.19 203 PHE A O 1
ATOM 1745 N N . TYR A 1 204 ? -51.599 -30.528 74.124 1.00 45.75 204 TYR A N 1
ATOM 1746 C CA . TYR A 1 204 ? -52.463 -31.698 74.254 1.00 45.75 204 TYR A CA 1
ATOM 1747 C C . TYR A 1 204 ? -51.610 -32.858 74.744 1.00 45.75 204 TYR A C 1
ATOM 1749 O O . TYR A 1 204 ? -50.474 -32.973 74.220 1.00 45.75 204 TYR A O 1
#

Organism: NCBI:txid984485

pLDDT: mean 71.99, std 15.13, range [35.66, 91.38]

Nearest PDB structures (foldseek):
  7r24-assembly1_A  TM=3.795E-01  e=4.343E-01  Rattus norvegicus
  8puh-assembly1_B  TM=6.678E-01  e=2.928E+00  Human T-cell leukemia virus type I
  6zbt-assembly2_C  TM=3.519E-01  e=1.698E+00  Homo sapiens
  6f09-assembly4_Q  TM=2.725E-01  e=2.928E+00  Homo sapiens
  5oeg-assembly1_A-2  TM=3.288E-01  e=6.635E+00  Homo sapiens